Protein AF-A0A6B2M033-F1 (afdb_monomer_lite)

Foldseek 3Di:
DDDDDDDPDPVVPVPPPPPDPPLQWWKFKEFQFDDCDFQRHQAPVHWADAVVQSRTAGQYHHDNAKDAQTAIRVRDTDRKTKHWDDAPDKDAAADLQGNHLQRIFGKAWPPPPPDPFTKIKIAQVCLVAVVFWKKKWFKAFHLVKWFWWWKDQVPFIFTAIAHNDSPHNDGSHPFAETPHGDPPDPPPHYHGGIYMGAALVGGDNDRMTMIGMYTDDMGIMGTRMMMITHSDSDDPPCDDPRFGQDSQQWTCPDQDDWDKDFLQADPVRHTDIDTDDRPVDIDHDPPVRPDPDDDDTDDDPDCVPDDDPDADWDWDQDPVVRDIFIFRDDDDDDDDGDGDDDDPDD

pLDDT: mean 70.14, std 25.13, range [26.39, 98.62]

Organism: NCBI:txid2706888

Secondary structure (DSSP, 8-state):
---------GGGSGGGSS-----PPPEEEEEE-SSSSGGGS--TT--BS-GGGT--BS--EEESS-BSSPBBTTS-B-S-EEEEEE-S--EE--GGGTTSTTSEEEEE-TT-TT---EEEEEE-HHHH-TT-EEEEEEEEE-TTSBEEEEEESSS-EEEEB--S--SSPP-TTT--B----S---TT-PPB-SEEEES-SSS-B--S-EEEEEEEEEESBEEEEEEEEEESS-----SEETTEEBPTTSEE---TT--EEEEEEE-TTSPEEEEEE--SSS-EE--GGG--TT-------S-GGG----S--EEEEEETTTTEEEEEE---SSSS----B------

Sequence (346 aa):
MKTKHSILSLSSICLLFMIGQVLQAQIISVNISFNNTGNTAIDGEETFGVAALDTVVGGWNNIGWTFENLLLSDGTESPVNLEVGFFNDRNYFGPGYINTPLNYGAPHYAATNDDPGTNLTFNNLRDVFPEGYYIIAYVSGFAANPGEGFVTDGRTSYYFTPPTDNKTVLTPENILRTTVTQDPGSGNFPEAHYAVFGSKEAPIFFPFITIRVDTVDGGAVSICGVQIVSASDVVVKTDWAGYTIDPDGYVDTGDAFMGLLNYGTDPAGMMGWLYSVDVGEWLYIPEAEVVPGTGGWAYMNDPSELQLTDWGQGWYFSYALNTWVFAPGETLASSPAWVYAVDMSM

Structure (mmCIF, N/CA/C/O backbone):
data_AF-A0A6B2M033-F1
#
_entry.id   AF-A0A6B2M033-F1
#
loop_
_atom_site.group_PDB
_atom_site.id
_atom_site.type_symbol
_atom_site.label_atom_id
_atom_site.label_alt_id
_atom_site.label_comp_id
_atom_site.label_asym_id
_atom_site.label_entity_id
_atom_site.label_seq_id
_atom_site.pdbx_PDB_ins_code
_atom_site.Cartn_x
_atom_site.Cartn_y
_atom_site.Cartn_z
_atom_site.occupancy
_atom_site.B_iso_or_equiv
_atom_site.auth_seq_id
_atom_site.auth_comp_id
_atom_site.auth_asym_id
_atom_site.auth_atom_id
_atom_site.pdbx_PDB_model_num
ATOM 1 N N . MET A 1 1 ? -46.933 -48.588 32.151 1.00 38.56 1 MET A N 1
ATOM 2 C CA . MET A 1 1 ? -45.939 -48.055 31.196 1.00 38.56 1 MET A CA 1
ATOM 3 C C . MET A 1 1 ? -46.312 -46.616 30.882 1.00 38.56 1 MET A C 1
ATOM 5 O O . MET A 1 1 ? -47.359 -46.403 30.293 1.00 38.56 1 MET A O 1
ATOM 9 N N . LYS A 1 2 ? -45.531 -45.639 31.356 1.00 32.31 2 LYS A N 1
ATOM 10 C CA . LYS A 1 2 ? -45.675 -44.217 31.009 1.00 32.31 2 LYS A CA 1
ATOM 11 C C . LYS A 1 2 ? -44.403 -43.810 30.273 1.00 32.31 2 LYS A C 1
ATOM 13 O O . LYS A 1 2 ? -43.340 -43.768 30.882 1.00 32.31 2 LYS A O 1
ATOM 18 N N . THR A 1 3 ? -44.507 -43.579 28.974 1.00 34.00 3 THR A N 1
ATOM 19 C CA . THR A 1 3 ? -43.442 -43.023 28.138 1.00 34.00 3 THR A CA 1
ATOM 20 C C . THR A 1 3 ? -43.393 -41.511 28.358 1.00 34.00 3 THR A C 1
ATOM 22 O O . THR A 1 3 ? -44.359 -40.807 28.078 1.00 34.00 3 THR A O 1
ATOM 25 N N . LYS A 1 4 ? -42.282 -41.011 28.913 1.00 30.97 4 LYS A N 1
ATOM 26 C CA . LYS A 1 4 ? -41.943 -39.582 28.916 1.00 30.97 4 LYS A CA 1
ATOM 27 C C . LYS A 1 4 ? -41.380 -39.238 27.536 1.00 30.97 4 LYS A C 1
ATOM 29 O O . LYS A 1 4 ? -40.352 -39.792 27.157 1.00 30.97 4 LYS A O 1
ATOM 34 N N . HIS A 1 5 ? -42.037 -38.340 26.810 1.00 30.89 5 HIS A N 1
ATOM 35 C CA . HIS A 1 5 ? -41.436 -37.661 25.666 1.00 30.89 5 HIS A CA 1
ATOM 36 C C . HIS A 1 5 ? -40.709 -36.415 26.170 1.00 30.89 5 HIS A C 1
ATOM 38 O O . HIS A 1 5 ? -41.327 -35.513 26.729 1.00 30.89 5 HIS A O 1
ATOM 44 N N . SER A 1 6 ? -39.390 -36.402 26.004 1.00 33.25 6 SER A N 1
ATOM 45 C CA . SER A 1 6 ? -38.541 -35.230 26.193 1.00 33.25 6 SER A CA 1
ATOM 46 C C . SER A 1 6 ? -38.732 -34.311 24.987 1.00 33.25 6 SER A C 1
ATOM 48 O O . SER A 1 6 ? -38.371 -34.678 23.870 1.00 33.25 6 SER A O 1
ATOM 50 N N . ILE A 1 7 ? -39.322 -33.138 25.201 1.00 33.97 7 ILE A N 1
ATOM 51 C CA . ILE A 1 7 ? -39.324 -32.048 24.224 1.00 33.97 7 ILE A CA 1
ATOM 52 C C . ILE A 1 7 ? -37.992 -31.320 24.414 1.00 33.97 7 ILE A C 1
ATOM 54 O O . ILE A 1 7 ? -37.814 -30.591 25.385 1.00 33.97 7 ILE A O 1
ATOM 58 N N . LEU A 1 8 ? -37.035 -31.578 23.524 1.00 29.69 8 LEU A N 1
ATOM 59 C CA . LEU A 1 8 ? -35.895 -30.689 23.311 1.00 29.69 8 LEU A CA 1
ATOM 60 C C . LEU A 1 8 ? -36.444 -29.431 22.628 1.00 29.69 8 LEU A C 1
ATOM 62 O O . LEU A 1 8 ? -36.964 -29.515 21.515 1.00 29.69 8 LEU A O 1
ATOM 66 N N . SER A 1 9 ? -36.408 -28.288 23.312 1.00 35.19 9 SER A N 1
ATOM 67 C CA . SER A 1 9 ? -36.812 -27.011 22.728 1.00 35.19 9 SER A CA 1
ATOM 68 C C . SER A 1 9 ? -35.817 -26.608 21.637 1.00 35.19 9 SER A C 1
ATOM 70 O O . SER A 1 9 ? -34.604 -26.661 21.831 1.00 35.19 9 SER A O 1
ATOM 72 N N . LEU A 1 10 ? -36.335 -26.172 20.486 1.00 28.94 10 LEU A N 1
ATOM 73 C CA . LEU A 1 10 ? -35.552 -25.686 19.341 1.00 28.94 10 LEU A CA 1
ATOM 74 C C . LEU A 1 10 ? -34.636 -24.483 19.662 1.00 28.94 10 LEU A C 1
ATOM 76 O O . LEU A 1 10 ? -33.808 -24.116 18.836 1.00 28.94 10 LEU A O 1
ATOM 80 N N . SER A 1 11 ? -34.738 -23.889 20.851 1.00 32.81 11 SER A N 1
ATOM 81 C CA . SER A 1 11 ? -33.923 -22.755 21.297 1.00 32.81 11 SER A CA 1
ATOM 82 C C . SER A 1 11 ? -32.438 -23.080 21.509 1.00 32.81 11 SER A C 1
ATOM 84 O O . SER A 1 11 ? -31.623 -22.166 21.518 1.00 32.81 11 SER A O 1
ATOM 86 N N . SER A 1 12 ? -32.053 -24.355 21.627 1.00 28.91 12 SER A N 1
ATOM 87 C CA . SER A 1 12 ? -30.651 -24.740 21.876 1.00 28.91 12 SER A CA 1
ATOM 88 C C . SER A 1 12 ? -29.839 -25.080 20.618 1.00 28.91 12 SER A C 1
ATOM 90 O O . SER A 1 12 ? -28.665 -25.411 20.738 1.00 28.91 12 SER A O 1
ATOM 92 N N . ILE A 1 13 ? -30.424 -25.000 19.416 1.00 29.94 13 ILE A N 1
ATOM 93 C CA . ILE A 1 13 ? -29.718 -25.306 18.152 1.00 29.94 13 ILE A CA 1
ATOM 94 C C . ILE A 1 13 ? -29.256 -24.034 17.415 1.00 29.94 13 ILE A C 1
ATOM 96 O O . ILE A 1 13 ? -28.349 -24.100 16.591 1.00 29.94 13 ILE A O 1
ATOM 100 N N . CYS A 1 14 ? -29.776 -22.853 17.762 1.00 27.03 14 CYS A N 1
ATOM 101 C CA . CYS A 1 14 ? -29.356 -21.588 17.140 1.00 27.03 14 CYS A CA 1
ATOM 102 C C . CYS A 1 14 ? -28.098 -20.948 17.758 1.00 27.03 14 CYS A C 1
ATOM 104 O O . CYS A 1 14 ? -27.617 -19.953 17.229 1.00 27.03 14 CYS A O 1
ATOM 106 N N . LEU A 1 15 ? -27.524 -21.514 18.826 1.00 29.86 15 LEU A N 1
ATOM 107 C CA . LEU A 1 15 ? -26.387 -20.919 19.548 1.00 29.86 15 LEU A CA 1
ATOM 108 C C . LEU A 1 15 ? -25.018 -21.527 19.177 1.00 29.86 15 LEU A C 1
ATOM 110 O O . LEU A 1 15 ? -24.092 -21.501 19.979 1.00 29.86 15 LEU A O 1
ATOM 114 N N . LEU A 1 16 ? -24.879 -22.106 17.979 1.00 26.39 16 LEU A N 1
ATOM 115 C CA . LEU A 1 16 ? -23.613 -22.715 17.540 1.00 26.39 16 LEU A CA 1
ATOM 116 C C . LEU A 1 16 ? -23.124 -22.259 16.155 1.00 26.39 16 LEU A C 1
ATOM 118 O O . LEU A 1 16 ? -22.254 -22.905 15.582 1.00 26.39 16 LEU A O 1
ATOM 122 N N . PHE A 1 17 ? -23.658 -21.154 15.621 1.00 28.25 17 PHE A N 1
ATOM 123 C CA . PHE A 1 17 ? -23.250 -20.610 14.313 1.00 28.25 17 PHE A CA 1
ATOM 124 C C . PHE A 1 17 ? -22.731 -19.160 14.338 1.00 28.25 17 PHE A C 1
ATOM 126 O O . PHE A 1 17 ? -22.457 -18.605 13.282 1.00 28.25 17 PHE A O 1
ATOM 133 N N . MET A 1 18 ? -22.540 -18.552 15.515 1.00 33.44 18 MET A N 1
ATOM 134 C CA . MET A 1 18 ? -22.095 -17.149 15.651 1.00 33.44 18 MET A CA 1
ATOM 135 C C . MET A 1 18 ? -20.739 -17.003 16.361 1.00 33.44 18 MET A C 1
ATOM 137 O O . MET A 1 18 ? -20.530 -16.065 17.118 1.00 33.44 18 MET A O 1
ATOM 141 N N . ILE A 1 19 ? -19.802 -17.935 16.159 1.00 37.50 19 ILE A N 1
ATOM 142 C CA . ILE A 1 19 ? -18.417 -17.770 16.634 1.00 37.50 19 ILE A CA 1
ATOM 143 C C . ILE A 1 19 ? -17.479 -18.201 15.514 1.00 37.50 19 ILE A C 1
ATOM 145 O O . ILE A 1 19 ? -17.140 -19.372 15.366 1.00 37.50 19 ILE A O 1
ATOM 149 N N . GLY A 1 20 ? -17.121 -17.230 14.686 1.00 29.02 20 GLY A N 1
ATOM 150 C CA . GLY A 1 20 ? -16.199 -17.420 13.577 1.00 29.02 20 GLY A CA 1
ATOM 151 C C . GLY A 1 20 ? -16.129 -16.218 12.647 1.00 29.02 20 GLY A C 1
ATOM 152 O O . GLY A 1 20 ? -15.874 -16.401 11.464 1.00 29.02 20 GLY A O 1
ATOM 153 N N . GLN A 1 21 ? -16.382 -15.000 13.138 1.00 37.03 21 GLN A N 1
ATOM 154 C CA . GLN A 1 21 ? -15.867 -13.824 12.444 1.00 37.03 21 GLN A CA 1
ATOM 155 C C . GLN A 1 21 ? -14.352 -13.889 12.639 1.00 37.03 21 GLN A C 1
ATOM 157 O O . GLN A 1 21 ? -13.849 -13.710 13.749 1.00 37.03 21 GLN A O 1
ATOM 162 N N . VAL A 1 22 ? -13.644 -14.305 11.591 1.00 40.19 22 VAL A N 1
ATOM 163 C CA . VAL A 1 22 ? -12.187 -14.211 11.541 1.00 40.19 22 VAL A CA 1
ATOM 164 C C . VAL A 1 22 ? -11.877 -12.729 11.736 1.00 40.19 22 VAL A C 1
ATOM 166 O O . VAL A 1 22 ? -12.327 -11.914 10.937 1.00 40.19 22 VAL A O 1
ATOM 169 N N . LEU A 1 23 ? -11.203 -12.383 12.836 1.00 53.16 23 LEU A N 1
ATOM 170 C CA . LEU A 1 23 ? -10.717 -11.028 13.100 1.00 53.16 23 LEU A CA 1
ATOM 171 C C . LEU A 1 23 ? -9.798 -10.643 11.939 1.00 53.16 23 LEU A C 1
ATOM 173 O O . LEU A 1 23 ? -8.656 -11.093 11.883 1.00 53.16 23 LEU A O 1
ATOM 177 N N . GLN A 1 24 ? -10.321 -9.888 10.978 1.00 59.53 24 GLN A N 1
ATOM 178 C CA . GLN A 1 24 ? -9.543 -9.363 9.869 1.00 59.53 24 GLN A CA 1
ATOM 179 C C . GLN A 1 24 ? -9.228 -7.903 10.174 1.00 59.53 24 GLN A C 1
ATOM 181 O O . GLN A 1 24 ? -10.109 -7.151 10.593 1.00 59.53 24 GLN A O 1
ATOM 186 N N . ALA A 1 25 ? -7.963 -7.517 10.004 1.00 70.44 25 ALA A N 1
ATOM 187 C CA . ALA A 1 25 ? -7.551 -6.130 10.158 1.00 70.44 25 ALA A CA 1
ATOM 188 C C . ALA A 1 25 ? -8.411 -5.226 9.260 1.00 70.44 25 ALA A C 1
ATOM 190 O O . ALA A 1 25 ? -8.711 -5.583 8.119 1.00 70.44 25 ALA A O 1
ATOM 191 N N . GLN A 1 26 ? -8.778 -4.045 9.761 1.00 88.94 26 GLN A N 1
ATOM 192 C CA . GLN A 1 26 ? -9.375 -3.011 8.921 1.00 88.94 26 GLN A CA 1
ATOM 193 C C . GLN A 1 26 ? -8.349 -2.578 7.872 1.00 88.94 26 GLN A C 1
ATOM 195 O O . GLN A 1 26 ? -7.224 -2.197 8.213 1.00 88.94 26 GLN A O 1
ATOM 200 N N . ILE A 1 27 ? -8.722 -2.679 6.596 1.00 94.88 27 ILE A N 1
ATOM 201 C CA . ILE A 1 27 ? -7.844 -2.364 5.471 1.00 94.88 27 ILE A CA 1
ATOM 202 C C . ILE A 1 27 ? -8.560 -1.399 4.534 1.00 94.88 27 ILE A C 1
ATOM 204 O O . ILE A 1 27 ? -9.666 -1.674 4.081 1.00 94.88 27 ILE A O 1
ATOM 208 N N . ILE A 1 28 ? -7.894 -0.304 4.178 1.00 97.00 28 ILE A N 1
ATOM 209 C CA . ILE A 1 28 ? -8.253 0.512 3.016 1.00 97.00 28 ILE A CA 1
ATOM 210 C C . ILE A 1 28 ? -7.318 0.117 1.882 1.00 97.00 28 ILE A C 1
ATOM 212 O O . ILE A 1 28 ? -6.101 0.252 2.011 1.00 97.00 28 ILE A O 1
ATOM 216 N N . SER A 1 29 ? -7.878 -0.353 0.767 1.00 97.38 29 SER A N 1
ATOM 217 C CA . SER A 1 29 ? -7.102 -0.727 -0.419 1.00 97.38 29 SER A CA 1
ATOM 218 C C . SER A 1 29 ? -7.431 0.197 -1.585 1.00 97.38 29 SER A C 1
ATOM 220 O O . SER A 1 29 ? -8.601 0.419 -1.887 1.00 97.38 29 SER A O 1
ATOM 222 N N . VAL A 1 30 ? -6.410 0.728 -2.250 1.00 96.12 30 VAL A N 1
ATOM 223 C CA . VAL A 1 30 ? -6.522 1.649 -3.384 1.00 96.12 30 VAL A CA 1
ATOM 224 C C . VAL A 1 30 ? -5.795 1.077 -4.589 1.00 96.12 30 VAL A C 1
ATOM 226 O O . VAL A 1 30 ? -4.597 0.809 -4.518 1.00 96.12 30 VAL A O 1
ATOM 229 N N . ASN A 1 31 ? -6.510 0.942 -5.703 1.00 95.00 31 ASN A N 1
ATOM 230 C CA . ASN A 1 31 ? -5.975 0.520 -6.993 1.00 95.00 31 ASN A CA 1
ATOM 231 C C . ASN A 1 31 ? -6.019 1.698 -7.975 1.00 95.00 31 ASN A C 1
ATOM 233 O O . ASN A 1 31 ? -7.093 2.250 -8.235 1.00 95.00 31 ASN A O 1
ATOM 237 N N . ILE A 1 32 ? -4.872 2.066 -8.546 1.00 91.81 32 ILE A N 1
ATOM 238 C CA . ILE A 1 32 ? -4.802 3.073 -9.606 1.00 91.81 32 ILE A CA 1
ATOM 239 C C . ILE A 1 32 ? -5.202 2.396 -10.918 1.00 91.81 32 ILE A C 1
ATOM 241 O O . ILE A 1 32 ? -4.402 1.746 -11.586 1.00 91.81 32 ILE A O 1
ATOM 245 N N . SER A 1 33 ? -6.459 2.583 -11.311 1.00 86.56 33 SER A N 1
ATOM 246 C CA . SER A 1 33 ? -7.060 1.929 -12.475 1.00 86.56 33 SER A CA 1
ATOM 247 C C . SER A 1 33 ? -7.407 2.928 -13.583 1.00 86.56 33 SER A C 1
ATOM 249 O O . SER A 1 33 ? -7.608 4.121 -13.346 1.00 86.56 33 SER A O 1
ATOM 251 N N . PHE A 1 34 ? -7.459 2.455 -14.832 1.00 72.94 34 PHE A N 1
ATOM 252 C CA . PHE A 1 34 ? -7.830 3.297 -15.975 1.00 72.94 34 PHE A CA 1
ATOM 253 C C . PHE A 1 34 ? -9.348 3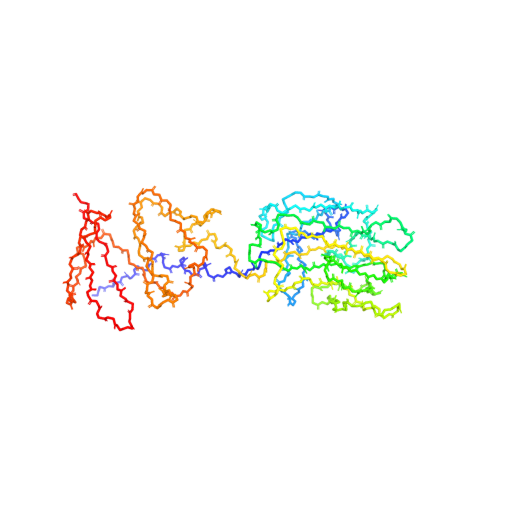.420 -16.148 1.00 72.94 34 PHE A C 1
ATOM 255 O O . PHE A 1 34 ? -9.854 4.526 -16.321 1.00 72.94 34 PHE A O 1
ATOM 262 N N . ASN A 1 35 ? -10.053 2.292 -16.066 1.00 67.19 35 ASN A N 1
ATOM 263 C CA . ASN A 1 35 ? -11.505 2.198 -16.043 1.00 67.19 35 ASN A CA 1
ATOM 264 C C . ASN A 1 35 ? -11.851 1.312 -14.846 1.00 67.19 35 ASN A C 1
ATOM 266 O O . ASN A 1 35 ? -11.268 0.238 -14.717 1.00 67.19 35 ASN A O 1
ATOM 270 N N . ASN A 1 36 ? -12.777 1.724 -13.986 1.00 68.81 36 ASN A N 1
ATOM 271 C CA . ASN A 1 36 ? -13.140 1.004 -12.755 1.00 68.81 36 ASN A CA 1
ATOM 272 C C . ASN A 1 36 ? -13.855 -0.352 -13.014 1.00 68.81 36 ASN A C 1
ATOM 274 O O . ASN A 1 36 ? -14.727 -0.744 -12.247 1.00 68.81 36 ASN A O 1
ATOM 278 N N . THR A 1 37 ? -13.574 -1.033 -14.130 1.00 65.69 37 THR A N 1
ATOM 279 C CA . THR A 1 37 ? -14.264 -2.234 -14.611 1.00 65.69 37 THR A CA 1
ATOM 280 C C . THR A 1 37 ? -13.323 -3.163 -15.377 1.00 65.69 37 THR A C 1
ATOM 282 O O . THR A 1 37 ? -12.472 -2.688 -16.136 1.00 65.69 37 THR A O 1
ATOM 285 N N . GLY A 1 38 ? -13.587 -4.469 -15.304 1.00 77.00 38 GLY A N 1
ATOM 286 C CA . GLY A 1 38 ? -12.889 -5.496 -16.078 1.00 77.00 38 GLY A CA 1
ATOM 287 C C . GLY A 1 38 ? -11.440 -5.666 -15.633 1.00 77.00 38 GLY A C 1
ATOM 288 O O . GLY A 1 38 ? -11.081 -5.287 -14.529 1.00 77.00 38 GLY A O 1
ATOM 289 N N . ASN A 1 39 ? -10.585 -6.154 -16.533 1.00 81.00 39 ASN A N 1
ATOM 290 C CA . ASN A 1 39 ? -9.215 -6.591 -16.223 1.00 81.00 39 ASN A CA 1
ATOM 291 C C . ASN A 1 39 ? -8.290 -5.521 -15.601 1.00 81.00 39 ASN A C 1
ATOM 293 O O . ASN A 1 39 ? -7.148 -5.830 -15.261 1.00 81.00 39 ASN A O 1
ATOM 297 N N . THR A 1 40 ? -8.713 -4.254 -15.551 1.00 81.56 40 THR A N 1
ATOM 298 C CA . THR A 1 40 ? -7.948 -3.124 -14.999 1.00 81.56 40 THR A CA 1
ATOM 299 C C . THR A 1 40 ? -8.333 -2.770 -13.566 1.00 81.56 40 THR A C 1
ATOM 301 O O . THR A 1 40 ? -7.623 -1.991 -12.931 1.00 81.56 40 THR A O 1
ATOM 304 N N . ALA A 1 41 ? -9.453 -3.300 -13.080 1.00 85.69 41 ALA A N 1
ATOM 305 C CA . ALA A 1 41 ? -9.918 -3.154 -11.713 1.00 85.69 41 ALA A CA 1
ATOM 306 C C . ALA A 1 41 ? -9.583 -4.413 -10.901 1.00 85.69 41 ALA A C 1
ATOM 308 O O . ALA A 1 41 ? -9.226 -5.443 -11.465 1.00 85.69 41 ALA A O 1
ATOM 309 N N . ILE A 1 42 ? -9.671 -4.286 -9.581 1.00 88.12 42 ILE A N 1
ATOM 310 C CA . ILE A 1 42 ? -9.810 -5.415 -8.662 1.00 88.12 42 ILE A CA 1
ATOM 311 C C . ILE A 1 42 ? -11.236 -5.310 -8.135 1.00 88.12 42 ILE A C 1
ATOM 313 O O . ILE A 1 42 ? -11.531 -4.410 -7.341 1.00 88.12 42 ILE A O 1
ATOM 317 N N . ASP A 1 43 ? -12.141 -6.120 -8.665 1.00 83.06 43 ASP A N 1
ATOM 318 C CA . ASP A 1 43 ? -13.570 -6.029 -8.386 1.00 83.06 43 ASP A CA 1
ATOM 319 C C . ASP A 1 43 ? -14.060 -7.090 -7.382 1.00 83.06 43 ASP A C 1
ATOM 321 O O . ASP A 1 43 ? -13.277 -7.699 -6.655 1.00 83.06 43 ASP A O 1
ATOM 325 N N . GLY A 1 44 ? -15.382 -7.243 -7.252 1.00 78.38 44 GLY A N 1
ATOM 326 C CA . GLY A 1 44 ? -15.997 -8.113 -6.245 1.00 78.38 44 GLY A CA 1
ATOM 327 C C . GLY A 1 44 ? -15.713 -9.608 -6.426 1.00 78.38 44 GLY A C 1
ATOM 328 O O . GLY A 1 44 ? -16.004 -10.382 -5.515 1.00 78.38 44 GLY A O 1
ATOM 329 N N . GLU A 1 45 ? -15.163 -10.021 -7.569 1.00 83.06 45 GLU A N 1
ATOM 330 C CA . GLU A 1 45 ? -14.766 -11.409 -7.829 1.00 83.06 45 GLU A CA 1
ATOM 331 C C . GLU A 1 45 ? -13.290 -11.670 -7.486 1.00 83.06 45 GLU A C 1
ATOM 333 O O . GLU A 1 45 ? -12.823 -12.811 -7.541 1.00 83.06 45 GLU A O 1
ATOM 338 N N . GLU A 1 46 ? -12.550 -10.624 -7.114 1.00 87.50 46 GLU A N 1
ATOM 339 C CA . GLU A 1 46 ? -11.097 -10.634 -7.039 1.00 87.50 46 GLU A CA 1
ATOM 340 C C . GLU A 1 46 ? -10.601 -10.205 -5.656 1.00 87.50 46 GLU A C 1
ATOM 342 O O . GLU A 1 46 ? -11.174 -9.361 -4.965 1.00 87.50 46 GLU A O 1
ATOM 347 N N . THR A 1 47 ? -9.483 -10.794 -5.242 1.00 92.25 47 THR A N 1
ATOM 348 C CA . THR A 1 47 ? -8.790 -10.422 -4.009 1.00 92.25 47 THR A CA 1
ATOM 349 C C . THR A 1 47 ? -7.312 -10.274 -4.290 1.00 92.25 47 THR A C 1
ATOM 351 O O . THR A 1 47 ? -6.728 -11.106 -4.986 1.00 92.25 47 THR A O 1
ATOM 354 N N . PHE A 1 48 ? -6.686 -9.267 -3.694 1.00 94.25 48 PHE A N 1
ATOM 355 C CA . PHE A 1 48 ? -5.247 -9.081 -3.788 1.00 94.25 48 PHE A CA 1
ATOM 356 C C . PHE A 1 48 ? -4.685 -8.528 -2.483 1.00 94.25 48 PHE A C 1
ATOM 358 O O . PHE A 1 48 ? -5.389 -7.885 -1.705 1.00 94.25 48 PHE A O 1
ATOM 365 N N . GLY A 1 49 ? -3.412 -8.807 -2.235 1.00 95.19 49 GLY A N 1
ATOM 366 C CA . GLY A 1 49 ? -2.707 -8.371 -1.042 1.00 95.19 49 GLY A CA 1
ATOM 367 C C . GLY A 1 49 ? -1.366 -9.073 -0.892 1.00 95.19 49 GLY A C 1
ATOM 368 O O . GLY A 1 49 ? -0.935 -9.813 -1.778 1.00 95.19 49 GLY A O 1
ATOM 369 N N . VAL A 1 50 ? -0.740 -8.905 0.269 1.00 95.06 50 VAL A N 1
ATOM 370 C CA . VAL A 1 50 ? 0.439 -9.677 0.663 1.00 95.06 50 VAL A CA 1
ATOM 371 C C . VAL A 1 50 ? -0.001 -10.809 1.585 1.00 95.06 50 VAL A C 1
ATOM 373 O O . VAL A 1 50 ? -0.350 -10.571 2.743 1.00 95.06 50 VAL A O 1
ATOM 376 N N . ALA A 1 51 ? 0.053 -12.051 1.093 1.00 91.62 51 ALA A N 1
ATOM 377 C CA . ALA A 1 51 ? -0.368 -13.228 1.860 1.00 91.62 51 ALA A CA 1
ATOM 378 C C . ALA A 1 51 ? 0.393 -13.364 3.188 1.00 91.62 51 ALA A C 1
ATOM 380 O O . ALA A 1 51 ? -0.207 -13.621 4.222 1.00 91.62 51 ALA A O 1
ATOM 381 N N . ALA A 1 52 ? 1.702 -13.098 3.187 1.00 88.69 52 ALA A N 1
ATOM 382 C CA . ALA A 1 52 ? 2.533 -13.158 4.393 1.00 88.69 52 ALA A CA 1
ATOM 383 C C . ALA A 1 52 ? 2.213 -12.079 5.450 1.00 88.69 52 ALA A C 1
ATOM 385 O O . ALA A 1 52 ? 2.805 -12.104 6.527 1.00 88.69 52 ALA A O 1
ATOM 386 N N . LEU A 1 53 ? 1.341 -11.116 5.133 1.00 91.00 53 LEU A N 1
ATOM 387 C CA . LEU A 1 53 ? 0.896 -10.051 6.037 1.00 91.00 53 LEU A CA 1
ATOM 388 C C . LEU A 1 53 ? -0.612 -10.124 6.323 1.00 91.00 53 LEU A C 1
ATOM 390 O O . LEU A 1 53 ? -1.146 -9.189 6.907 1.00 91.00 53 LEU A O 1
ATOM 394 N N . ASP A 1 54 ? -1.296 -11.187 5.882 1.00 89.81 54 ASP A N 1
ATOM 395 C CA . ASP A 1 54 ? -2.747 -11.371 6.041 1.00 89.81 54 ASP A CA 1
ATOM 396 C C . ASP A 1 54 ? -3.586 -10.214 5.455 1.00 89.81 54 ASP A C 1
ATOM 398 O O . ASP A 1 54 ? -4.626 -9.827 5.983 1.00 89.81 54 ASP A O 1
ATOM 402 N N . THR A 1 55 ? -3.132 -9.651 4.328 1.00 93.62 55 THR A N 1
ATOM 403 C CA . THR A 1 55 ? -3.735 -8.456 3.686 1.00 93.62 55 THR A CA 1
ATOM 404 C C . THR A 1 55 ? -4.438 -8.752 2.367 1.00 93.62 55 THR A C 1
ATOM 406 O O . THR A 1 55 ? -4.772 -7.838 1.614 1.00 93.62 55 THR A O 1
ATOM 409 N N . VAL A 1 56 ? -4.659 -10.031 2.058 1.00 93.75 56 VAL A N 1
ATOM 410 C CA . VAL A 1 56 ? -5.371 -10.454 0.846 1.00 93.75 56 VAL A CA 1
ATOM 411 C C . VAL A 1 56 ? -6.862 -10.200 1.034 1.00 93.75 56 VAL A C 1
ATOM 413 O O . VAL A 1 56 ? -7.547 -10.952 1.725 1.00 93.75 56 VAL A O 1
ATOM 416 N N . VAL A 1 57 ? -7.349 -9.117 0.427 1.00 92.31 57 VAL A N 1
ATOM 417 C CA . VAL A 1 57 ? -8.742 -8.660 0.524 1.00 92.31 57 VAL A CA 1
ATOM 418 C C . VAL A 1 57 ? -9.297 -8.285 -0.844 1.00 92.31 57 VAL A C 1
ATOM 420 O O . VAL A 1 57 ? -8.544 -7.962 -1.768 1.00 92.31 57 VAL A O 1
ATOM 423 N N . GLY A 1 58 ? -10.623 -8.342 -0.964 1.00 90.44 58 GLY A N 1
ATOM 424 C CA . GLY A 1 58 ? -11.366 -7.717 -2.059 1.00 90.44 58 GLY A CA 1
ATOM 425 C C . GLY A 1 58 ? -11.706 -6.260 -1.733 1.00 90.44 58 GLY A C 1
ATOM 426 O O . GLY A 1 58 ? -11.061 -5.640 -0.888 1.00 90.44 58 GLY A O 1
ATOM 427 N N . GLY A 1 59 ? -12.725 -5.710 -2.399 1.00 87.50 59 GLY A N 1
ATOM 428 C CA . GLY A 1 59 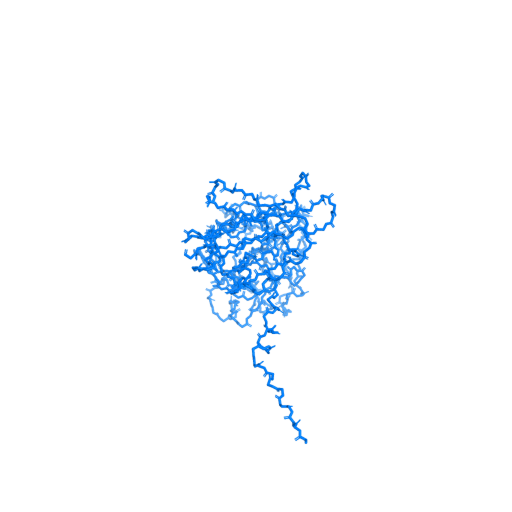? -13.271 -4.390 -2.051 1.00 87.50 59 GLY A CA 1
ATOM 429 C C . GLY A 1 59 ? -12.311 -3.223 -2.304 1.00 87.50 59 GLY A C 1
ATOM 430 O O . GLY A 1 59 ? -12.351 -2.219 -1.600 1.00 87.50 59 GLY A O 1
ATOM 431 N N . TRP A 1 60 ? -11.417 -3.349 -3.286 1.00 93.94 60 TRP A N 1
ATOM 432 C CA . TRP A 1 60 ? -10.460 -2.293 -3.601 1.00 93.94 60 TRP A CA 1
ATOM 433 C C . TRP A 1 60 ? -11.159 -1.055 -4.169 1.00 93.94 60 TRP A C 1
ATOM 435 O O . TRP A 1 60 ? -12.010 -1.133 -5.058 1.00 93.94 60 TRP A O 1
ATOM 445 N N . ASN A 1 61 ? -10.726 0.115 -3.708 1.00 93.94 61 ASN A N 1
ATOM 446 C CA . ASN A 1 61 ? -11.114 1.397 -4.270 1.00 93.94 61 ASN A CA 1
ATOM 447 C C . ASN A 1 61 ? -10.388 1.575 -5.609 1.00 93.94 61 ASN A C 1
ATOM 449 O O . ASN A 1 61 ? -9.223 1.976 -5.657 1.00 93.94 61 ASN A O 1
ATOM 453 N N . ASN A 1 62 ? -11.070 1.229 -6.700 1.00 92.69 62 ASN A N 1
ATOM 454 C CA . ASN A 1 62 ? -10.578 1.412 -8.061 1.00 92.69 62 ASN A CA 1
ATOM 455 C C . ASN A 1 62 ? -10.769 2.871 -8.469 1.00 92.69 62 ASN A C 1
ATOM 457 O O . ASN A 1 62 ? -11.895 3.333 -8.661 1.00 92.69 62 ASN A O 1
ATOM 461 N N . ILE A 1 63 ? -9.665 3.602 -8.569 1.00 86.94 63 ILE A N 1
ATOM 462 C CA . ILE A 1 63 ? -9.690 5.052 -8.737 1.00 86.94 63 ILE A CA 1
ATOM 463 C C . ILE A 1 63 ? -8.777 5.499 -9.873 1.00 86.94 63 ILE A C 1
ATOM 465 O O . ILE A 1 63 ? -7.760 4.876 -10.171 1.00 86.94 63 ILE A O 1
ATOM 469 N N . GLY A 1 64 ? -9.131 6.630 -10.477 1.00 77.50 64 GLY A N 1
ATOM 470 C CA . GLY A 1 64 ? -8.260 7.346 -11.408 1.00 77.50 64 GLY A CA 1
ATOM 471 C C . GLY A 1 64 ? -7.728 8.675 -10.861 1.00 77.50 64 GLY A C 1
ATOM 472 O O . GLY A 1 64 ? -6.757 9.199 -11.401 1.00 77.50 64 GLY A O 1
ATOM 473 N N . TRP A 1 65 ? -8.361 9.237 -9.829 1.00 82.50 65 TRP A N 1
ATOM 474 C CA . TRP A 1 65 ? -8.168 10.619 -9.370 1.00 82.50 65 TRP A CA 1
ATOM 475 C C . TRP A 1 65 ? -8.409 10.732 -7.858 1.00 82.50 65 TRP A C 1
ATOM 477 O O . TRP A 1 65 ? -8.683 9.724 -7.208 1.00 82.50 65 TRP A O 1
ATOM 487 N N . THR A 1 66 ? -8.329 11.956 -7.322 1.00 82.56 66 THR A N 1
ATOM 488 C CA . THR A 1 66 ? -8.743 12.294 -5.951 1.00 82.56 66 THR A CA 1
ATOM 489 C C . THR A 1 66 ? -10.116 11.706 -5.634 1.00 82.56 66 THR A C 1
ATOM 491 O O . THR A 1 66 ? -11.030 11.769 -6.461 1.00 82.56 66 THR A O 1
ATOM 494 N N . PHE A 1 67 ? -10.242 11.135 -4.441 1.00 87.75 67 PHE A N 1
ATOM 495 C CA . PHE A 1 67 ? -11.430 10.421 -4.000 1.00 87.75 67 PHE A CA 1
ATOM 496 C C . PHE A 1 67 ? -11.704 10.731 -2.531 1.00 87.75 67 PHE A C 1
ATOM 498 O O . PHE A 1 67 ? -10.784 10.741 -1.712 1.00 87.75 67 PHE A O 1
ATOM 505 N N . GLU A 1 68 ? -12.966 10.988 -2.212 1.00 92.56 68 GLU A N 1
ATOM 506 C CA . GLU A 1 68 ? -13.420 11.198 -0.842 1.00 92.56 68 GLU A CA 1
ATOM 507 C C . GLU A 1 68 ? -14.098 9.935 -0.328 1.00 92.56 68 GLU A C 1
ATOM 509 O O . GLU A 1 68 ? -14.732 9.213 -1.093 1.00 92.56 68 GLU A O 1
ATOM 514 N N . ASN A 1 69 ? -13.978 9.702 0.971 1.00 93.12 69 ASN A N 1
ATOM 515 C CA . ASN A 1 69 ? -14.582 8.587 1.681 1.00 93.12 69 ASN A CA 1
ATOM 516 C C . ASN A 1 69 ? -14.232 7.200 1.117 1.00 93.12 69 ASN A C 1
ATOM 518 O O . ASN A 1 69 ? -15.089 6.462 0.628 1.00 93.12 69 ASN A O 1
ATOM 522 N N . LEU A 1 70 ? -12.948 6.838 1.167 1.00 95.44 70 LEU A N 1
ATOM 523 C CA . LEU A 1 70 ? -12.493 5.516 0.740 1.00 95.44 70 LEU A CA 1
ATOM 524 C C . LEU A 1 70 ? -13.214 4.405 1.509 1.00 95.44 70 LEU A C 1
ATOM 526 O O . LEU A 1 70 ? -13.432 4.504 2.718 1.00 95.44 70 LEU A O 1
ATOM 530 N N . LEU A 1 71 ? -13.521 3.320 0.805 1.00 93.81 71 LEU A N 1
ATOM 531 C CA . LEU A 1 71 ? -14.121 2.131 1.388 1.00 93.81 71 LEU A CA 1
ATOM 532 C C . LEU A 1 71 ? -13.074 1.294 2.125 1.00 93.81 71 LEU A C 1
ATOM 534 O O . LEU A 1 71 ? -11.946 1.107 1.651 1.00 93.81 71 LEU A O 1
ATOM 538 N N . LEU A 1 72 ? -13.488 0.762 3.266 1.00 93.12 72 LEU A N 1
ATOM 539 C CA . LEU A 1 72 ? -12.818 -0.314 3.978 1.00 93.12 72 LEU A CA 1
ATOM 540 C C . LEU A 1 72 ? -13.030 -1.656 3.258 1.00 93.12 72 LEU A C 1
ATOM 542 O O . LEU A 1 72 ? -13.895 -1.799 2.394 1.00 93.12 72 LEU A O 1
ATOM 546 N N . SER A 1 73 ? -12.240 -2.664 3.625 1.00 90.62 73 SER A N 1
ATOM 547 C CA . SER A 1 73 ? -12.279 -4.009 3.034 1.00 90.62 73 SER A CA 1
ATOM 548 C C . SER A 1 73 ? -13.609 -4.743 3.234 1.00 90.62 73 SER A C 1
ATOM 550 O O . SER A 1 73 ? -13.887 -5.700 2.516 1.00 90.62 73 SER A O 1
ATOM 552 N N . ASP A 1 74 ? -14.428 -4.311 4.192 1.00 86.69 74 ASP A N 1
ATOM 553 C CA . ASP A 1 74 ? -15.793 -4.796 4.423 1.00 86.69 74 ASP A CA 1
ATOM 554 C C . ASP A 1 74 ? -16.852 -4.048 3.585 1.00 86.69 74 ASP A C 1
ATOM 556 O O . ASP A 1 74 ? -18.028 -4.410 3.606 1.00 86.69 74 ASP A O 1
ATOM 560 N N . GLY A 1 75 ? -16.439 -3.029 2.823 1.00 88.50 75 GLY A N 1
ATOM 561 C CA . GLY A 1 75 ? -17.301 -2.170 2.016 1.00 88.50 75 GLY A CA 1
ATOM 562 C C . GLY A 1 75 ? -17.863 -0.953 2.756 1.00 88.50 75 GLY A C 1
ATOM 563 O O . GLY A 1 75 ? -18.610 -0.187 2.147 1.00 88.50 75 GLY A O 1
ATOM 564 N N . THR A 1 76 ? -17.523 -0.751 4.031 1.00 89.50 76 THR A N 1
ATOM 565 C CA . THR A 1 76 ? -17.976 0.405 4.815 1.00 89.50 76 THR A CA 1
ATOM 566 C C . THR A 1 76 ? -17.251 1.677 4.365 1.00 89.50 76 THR A C 1
ATOM 568 O O . THR A 1 76 ? -16.034 1.671 4.171 1.00 89.50 76 THR A O 1
ATOM 571 N N . GLU A 1 77 ? -17.979 2.786 4.203 1.00 93.25 77 GLU A N 1
ATOM 572 C CA . GLU A 1 77 ? -17.373 4.100 3.946 1.00 93.25 77 GLU A CA 1
ATOM 573 C C . GLU A 1 77 ? -16.563 4.572 5.158 1.00 93.25 77 GLU A C 1
ATOM 575 O O . GLU A 1 77 ? -17.009 4.480 6.301 1.00 93.25 77 GLU A O 1
ATOM 580 N N . SER A 1 78 ? -15.375 5.115 4.905 1.00 93.38 78 SER A N 1
ATOM 581 C CA . SER A 1 78 ? -14.527 5.729 5.927 1.00 93.38 78 SER A CA 1
ATOM 582 C C . SER A 1 78 ? -14.378 7.232 5.674 1.00 93.38 78 SER A C 1
ATOM 584 O O . SER A 1 78 ? -14.572 7.654 4.544 1.00 93.38 78 SER A O 1
ATOM 586 N N . PRO A 1 79 ? -13.984 8.064 6.654 1.00 93.94 79 PRO A N 1
ATOM 587 C CA . PRO A 1 79 ? -13.673 9.480 6.422 1.00 93.94 79 PRO A CA 1
ATOM 588 C C . PRO A 1 79 ? -12.331 9.715 5.700 1.00 93.94 79 PRO A C 1
ATOM 590 O O . PRO A 1 79 ? -11.921 10.866 5.518 1.00 93.94 79 PRO A O 1
ATOM 593 N N . VAL A 1 80 ? -11.596 8.655 5.339 1.00 96.31 80 VAL A N 1
ATOM 594 C CA . VAL A 1 80 ? -10.272 8.779 4.721 1.00 96.31 80 VAL A CA 1
ATOM 595 C C . VAL A 1 80 ? -10.419 9.232 3.281 1.00 96.31 80 VAL A C 1
ATOM 597 O O . VAL A 1 80 ? -11.074 8.586 2.464 1.00 96.31 80 VAL A O 1
ATOM 600 N N . ASN A 1 81 ? -9.731 10.321 2.962 1.00 96.56 81 ASN A N 1
ATOM 601 C CA . ASN A 1 81 ? -9.697 10.886 1.621 1.00 96.56 81 ASN A CA 1
ATOM 602 C C . ASN A 1 81 ? -8.335 10.631 0.990 1.00 96.56 81 ASN A C 1
ATOM 604 O O . ASN A 1 81 ? -7.312 10.672 1.676 1.00 96.56 81 ASN A O 1
ATOM 608 N N . LEU A 1 82 ? -8.320 10.441 -0.323 1.00 95.50 82 LEU A N 1
ATOM 609 C CA . LEU A 1 82 ? -7.105 10.413 -1.115 1.00 95.50 82 LEU A CA 1
ATOM 610 C C . LEU A 1 82 ? -7.030 11.647 -2.001 1.00 95.50 82 LEU A C 1
ATOM 612 O O . LEU A 1 82 ? -7.871 11.850 -2.873 1.00 95.50 82 LEU A O 1
ATOM 616 N N . GLU A 1 83 ? -5.944 12.390 -1.857 1.00 93.69 83 GLU A N 1
ATOM 617 C CA . GLU A 1 83 ? -5.519 13.419 -2.789 1.00 93.69 83 GLU A CA 1
ATOM 618 C C . GLU A 1 83 ? -4.424 12.888 -3.708 1.00 93.69 83 GLU A C 1
ATOM 620 O O . GLU A 1 83 ? -3.406 12.342 -3.276 1.00 93.69 83 GLU A O 1
ATOM 625 N N . VAL A 1 84 ? -4.626 13.094 -5.002 1.00 87.75 84 VAL A N 1
ATOM 626 C CA . VAL A 1 84 ? -3.640 12.787 -6.030 1.00 87.75 84 VAL A CA 1
ATOM 627 C C . VAL A 1 84 ? -2.932 14.080 -6.408 1.00 87.75 84 VAL A C 1
ATOM 629 O O . VAL A 1 84 ? -3.544 14.978 -6.985 1.00 87.75 84 VAL A O 1
ATOM 632 N N . GLY A 1 85 ? -1.640 14.179 -6.092 1.00 78.19 85 GLY A N 1
ATOM 633 C CA . GLY A 1 85 ? -0.869 15.393 -6.367 1.00 78.19 85 GLY A CA 1
ATOM 634 C C . GLY A 1 85 ? -0.480 15.535 -7.839 1.00 78.19 85 GLY A C 1
ATOM 635 O O . GLY A 1 85 ? -0.618 16.610 -8.419 1.00 78.19 85 GLY A O 1
ATOM 636 N N . PHE A 1 86 ? 0.017 14.455 -8.446 1.00 70.69 86 PHE A N 1
ATOM 637 C CA . PHE A 1 86 ? 0.518 14.480 -9.816 1.00 70.69 86 PHE A CA 1
ATOM 638 C C . PHE A 1 86 ? 0.491 13.086 -10.451 1.00 70.69 86 PHE A C 1
ATOM 640 O O . PHE A 1 86 ? 1.141 12.182 -9.934 1.00 70.69 86 PHE A O 1
ATOM 647 N N . PHE A 1 87 ? -0.212 12.940 -11.580 1.00 70.94 87 PHE A N 1
ATOM 648 C CA . PHE A 1 87 ? -0.073 11.833 -12.532 1.00 70.94 87 PHE A CA 1
ATOM 649 C C . PHE A 1 87 ? -0.095 12.420 -13.952 1.00 70.94 87 PHE A C 1
ATOM 651 O O . PHE A 1 87 ? -1.065 13.086 -14.316 1.00 70.94 87 PHE A O 1
ATOM 658 N N . ASN A 1 88 ? 0.930 12.172 -14.771 1.00 62.25 88 ASN A N 1
ATOM 659 C CA . ASN A 1 88 ? 0.887 12.546 -16.194 1.00 62.25 88 ASN A CA 1
ATOM 660 C C . ASN A 1 88 ? -0.055 11.632 -16.994 1.00 62.25 88 ASN A C 1
ATOM 662 O O . ASN A 1 88 ? -0.734 12.086 -17.913 1.00 62.25 88 ASN A O 1
ATOM 666 N N . ASP A 1 89 ? -0.075 10.343 -16.649 1.00 76.19 89 ASP A N 1
ATOM 667 C CA . ASP A 1 89 ? -0.890 9.314 -17.291 1.00 76.19 89 ASP A CA 1
ATOM 668 C C . ASP A 1 89 ? -1.026 8.091 -16.364 1.00 76.19 89 ASP A C 1
ATOM 670 O O . ASP A 1 89 ? -0.365 8.014 -15.324 1.00 76.19 89 ASP A O 1
ATOM 674 N N . ARG A 1 90 ? -1.860 7.120 -16.750 1.00 86.38 90 ARG A N 1
ATOM 675 C CA . ARG A 1 90 ? -1.916 5.781 -16.150 1.00 86.38 90 ARG A CA 1
ATOM 676 C C . ARG A 1 90 ? -1.504 4.754 -17.189 1.00 86.38 90 ARG A C 1
ATOM 678 O O . ARG A 1 90 ? -2.181 4.589 -18.200 1.00 86.38 90 ARG A O 1
ATOM 685 N N . ASN A 1 91 ? -0.431 4.023 -16.915 1.00 89.19 91 ASN A N 1
ATOM 686 C CA . ASN A 1 91 ? 0.148 3.109 -17.891 1.00 89.19 91 ASN A CA 1
ATOM 687 C C . ASN A 1 91 ? -0.076 1.651 -17.536 1.00 89.19 91 ASN A C 1
ATOM 689 O O . ASN A 1 91 ? -0.041 1.268 -16.376 1.00 89.19 91 ASN A O 1
ATOM 693 N N . TYR A 1 92 ? -0.286 0.859 -18.584 1.00 90.62 92 TYR A N 1
ATOM 694 C CA . TYR A 1 92 ? -0.399 -0.589 -18.523 1.00 90.62 92 TYR A CA 1
ATOM 695 C C . TYR A 1 92 ? 0.985 -1.235 -18.428 1.00 90.62 92 TYR A C 1
ATOM 697 O O . TYR A 1 92 ? 1.847 -0.967 -19.273 1.00 90.62 92 TYR A O 1
ATOM 705 N N . PHE A 1 93 ? 1.184 -2.122 -17.452 1.00 89.62 93 PHE A N 1
ATOM 706 C CA . PHE A 1 93 ? 2.485 -2.748 -17.190 1.00 89.62 93 PHE A CA 1
ATOM 707 C C . PHE A 1 93 ? 2.595 -4.211 -17.626 1.00 89.62 93 PHE A C 1
ATOM 709 O O . PHE A 1 93 ? 3.709 -4.728 -17.741 1.00 89.62 93 PHE A O 1
ATOM 716 N N . GLY A 1 94 ? 1.486 -4.869 -17.973 1.00 88.12 94 GLY A N 1
ATOM 717 C CA . GLY A 1 94 ? 1.528 -6.152 -18.674 1.00 88.12 94 GLY A CA 1
ATOM 718 C C . GLY A 1 94 ? 0.433 -7.145 -18.285 1.00 88.12 94 GLY A C 1
ATOM 719 O O . GLY A 1 94 ? -0.241 -6.989 -17.272 1.00 88.12 94 GLY A O 1
ATOM 720 N N . PRO A 1 95 ? 0.249 -8.205 -19.091 1.00 86.75 95 PRO A N 1
ATOM 721 C CA . PRO A 1 95 ? -0.858 -9.143 -18.917 1.00 86.75 9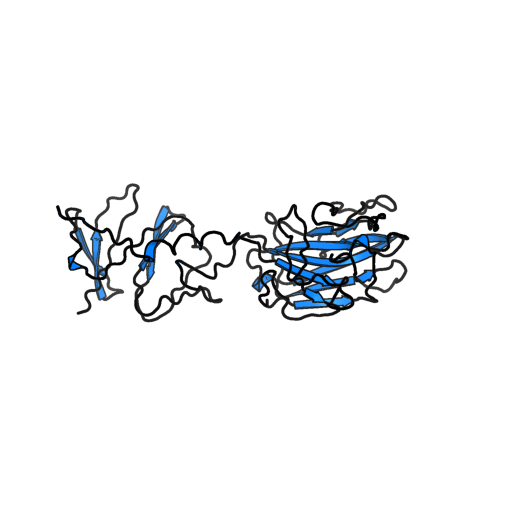5 PRO A CA 1
ATOM 722 C C . PRO A 1 95 ? -0.693 -10.068 -17.709 1.00 86.75 95 PRO A C 1
ATOM 724 O O . PRO A 1 95 ? -1.696 -10.568 -17.212 1.00 86.75 95 PRO A O 1
ATOM 727 N N . GLY A 1 96 ? 0.533 -10.278 -17.212 1.00 87.75 96 GLY A N 1
ATOM 728 C CA . GLY A 1 96 ? 0.777 -11.049 -15.987 1.00 87.75 96 GLY A CA 1
ATOM 729 C C . GLY A 1 96 ? 0.220 -10.395 -14.719 1.00 87.75 96 GLY A C 1
ATOM 730 O O . GLY A 1 96 ? 0.100 -11.066 -13.699 1.00 87.75 96 GLY A O 1
ATOM 731 N N . TYR A 1 97 ? -0.160 -9.115 -14.795 1.00 90.75 97 TYR A N 1
ATOM 732 C CA . TYR A 1 97 ? -0.688 -8.333 -13.679 1.00 90.75 97 TYR A CA 1
ATOM 733 C C . TYR A 1 97 ? -2.203 -8.111 -13.737 1.00 90.75 97 TYR A C 1
ATOM 735 O O . TYR A 1 97 ? -2.724 -7.362 -12.914 1.00 90.75 97 TYR A O 1
ATOM 743 N N . ILE A 1 98 ? -2.924 -8.726 -14.681 1.00 89.50 98 ILE A N 1
ATOM 744 C CA . ILE A 1 98 ? -4.393 -8.637 -14.751 1.00 89.50 98 ILE A CA 1
ATOM 745 C C . ILE A 1 98 ? -5.013 -8.995 -13.392 1.00 89.50 98 ILE A C 1
ATOM 747 O O . ILE A 1 98 ? -4.589 -9.961 -12.763 1.00 89.50 98 ILE A O 1
ATOM 751 N N . ASN A 1 99 ? -6.010 -8.211 -12.966 1.00 87.81 99 ASN A N 1
ATOM 752 C CA . ASN A 1 99 ? -6.722 -8.354 -11.686 1.00 87.81 99 ASN A CA 1
ATOM 753 C C . ASN A 1 99 ? -5.830 -8.164 -10.445 1.00 87.81 99 ASN A C 1
ATOM 755 O O . ASN A 1 99 ? -6.107 -8.675 -9.361 1.00 87.81 99 ASN A O 1
ATOM 759 N N . THR A 1 100 ? -4.732 -7.425 -10.602 1.00 92.19 100 THR A N 1
ATOM 760 C CA . THR A 1 100 ? -3.841 -7.015 -9.514 1.00 92.19 100 THR A CA 1
ATOM 761 C C . THR A 1 100 ? -3.662 -5.499 -9.563 1.00 92.19 100 THR A C 1
ATOM 763 O O . THR A 1 100 ? -3.810 -4.900 -10.637 1.00 92.19 100 THR A O 1
ATOM 766 N N . PRO A 1 101 ? -3.254 -4.857 -8.455 1.00 93.25 101 PRO A N 1
ATOM 767 C CA . PRO A 1 101 ? -3.005 -3.428 -8.457 1.00 93.25 101 PRO A CA 1
ATOM 768 C C . PRO A 1 101 ? -1.782 -3.071 -9.297 1.00 93.25 101 PRO A C 1
ATOM 770 O O . PRO A 1 101 ? -1.582 -1.905 -9.564 1.00 93.25 101 PRO A O 1
ATOM 773 N N . LEU A 1 102 ? -0.960 -4.037 -9.728 1.00 93.50 102 LEU A N 1
ATOM 774 C CA . LEU A 1 102 ? 0.232 -3.803 -10.548 1.00 93.50 102 LEU A CA 1
ATOM 775 C C . LEU A 1 102 ? -0.072 -3.710 -12.049 1.00 93.50 102 LEU A C 1
ATOM 777 O O . LEU A 1 102 ? 0.848 -3.488 -12.837 1.00 93.50 102 LEU A O 1
ATOM 781 N N . ASN A 1 103 ? -1.333 -3.896 -12.464 1.00 91.69 103 ASN A N 1
ATOM 782 C CA . ASN A 1 103 ? -1.704 -3.868 -13.879 1.00 91.69 103 ASN A CA 1
ATOM 783 C C . ASN A 1 103 ? -1.551 -2.477 -14.492 1.00 91.69 103 ASN A C 1
ATOM 785 O O . ASN A 1 103 ? -1.039 -2.320 -15.603 1.00 91.69 103 ASN A O 1
ATOM 789 N N . TYR A 1 104 ? -2.024 -1.485 -13.746 1.00 91.75 104 TYR A N 1
ATOM 790 C CA . TYR A 1 104 ? -1.954 -0.080 -14.086 1.00 91.75 104 TYR A CA 1
ATOM 791 C C . TYR A 1 104 ? -1.361 0.688 -12.923 1.00 91.75 104 TYR A C 1
ATOM 793 O O . TYR A 1 104 ? -1.499 0.310 -11.768 1.00 91.75 104 TYR A O 1
ATOM 801 N N . GLY A 1 105 ? -0.713 1.794 -13.233 1.00 91.19 105 GLY A N 1
ATOM 802 C CA . GLY A 1 105 ? -0.243 2.710 -12.215 1.00 91.19 105 GLY A CA 1
ATOM 803 C C . GLY A 1 105 ? 0.137 4.033 -12.824 1.00 91.19 105 GLY A C 1
ATOM 804 O O . GLY A 1 105 ? 0.070 4.223 -14.041 1.00 91.19 105 GLY A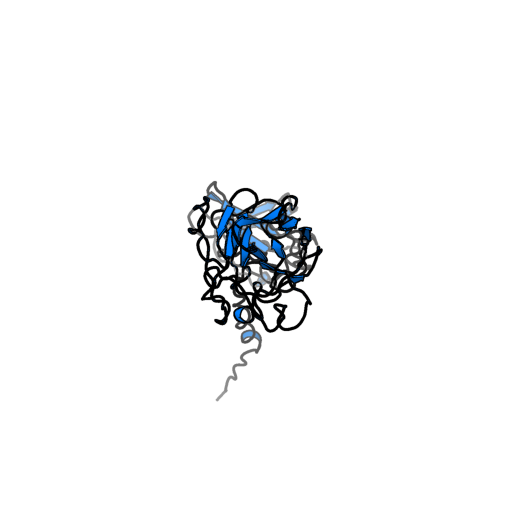 O 1
ATOM 805 N N . ALA A 1 106 ? 0.519 4.955 -11.960 1.00 90.12 106 ALA A N 1
ATOM 806 C CA . ALA A 1 106 ? 0.996 6.261 -12.352 1.00 90.12 106 ALA A CA 1
ATOM 807 C C . ALA A 1 106 ? 2.530 6.246 -12.416 1.00 90.12 106 ALA A C 1
ATOM 809 O O . ALA A 1 106 ? 3.187 6.088 -11.378 1.00 90.12 106 ALA A O 1
ATOM 810 N N . PRO A 1 107 ? 3.121 6.279 -13.622 1.00 89.62 107 PRO A N 1
ATOM 811 C CA . PRO A 1 107 ? 4.558 6.211 -13.788 1.00 89.62 107 PRO A CA 1
ATOM 812 C C . PRO A 1 107 ? 5.194 7.586 -13.630 1.00 89.62 107 PRO A C 1
ATOM 814 O O . PRO A 1 107 ? 4.682 8.595 -14.113 1.00 89.62 107 PRO A O 1
ATOM 817 N N . HIS A 1 108 ? 6.376 7.580 -13.038 1.00 89.75 108 HIS A N 1
ATOM 818 C CA . HIS A 1 108 ? 7.321 8.675 -13.072 1.00 89.75 108 HIS A CA 1
ATOM 819 C C . HIS A 1 108 ? 8.471 8.328 -14.028 1.00 89.75 108 HIS A C 1
ATOM 821 O O . HIS A 1 108 ? 8.885 7.167 -14.114 1.00 89.75 108 HIS A O 1
ATOM 827 N N . TYR A 1 109 ? 8.963 9.321 -14.772 1.00 86.62 109 TYR A N 1
ATOM 828 C CA . TYR A 1 109 ? 10.019 9.162 -15.772 1.00 86.62 109 TYR A CA 1
ATOM 829 C C . TYR A 1 109 ? 11.225 10.029 -15.408 1.00 86.62 109 TYR A C 1
ATOM 831 O O . TYR A 1 109 ? 11.071 11.206 -15.109 1.00 86.62 109 TYR A O 1
ATOM 839 N N . ALA A 1 110 ? 12.445 9.505 -15.550 1.00 75.06 110 ALA A N 1
ATOM 840 C CA . ALA A 1 110 ? 13.664 10.272 -15.260 1.00 75.06 110 ALA A CA 1
ATOM 841 C C . ALA A 1 110 ? 13.835 11.540 -16.130 1.00 75.06 110 ALA A C 1
ATOM 843 O O . ALA A 1 110 ? 14.516 12.478 -15.735 1.00 75.06 110 ALA A O 1
ATOM 844 N N . ALA A 1 111 ? 13.240 11.581 -17.330 1.00 64.69 111 ALA A N 1
ATOM 845 C CA . ALA A 1 111 ? 13.421 12.680 -18.285 1.00 64.69 111 ALA A CA 1
ATOM 846 C C . ALA A 1 111 ? 12.565 13.931 -17.996 1.00 64.69 111 ALA A C 1
ATOM 848 O O . ALA A 1 111 ? 12.720 14.947 -18.679 1.00 64.69 111 ALA A O 1
ATOM 849 N N . THR A 1 112 ? 11.649 13.881 -17.027 1.00 64.00 112 THR A N 1
ATOM 850 C CA . THR A 1 112 ? 10.783 15.010 -16.667 1.00 64.00 112 THR A CA 1
ATOM 851 C C . THR A 1 112 ? 11.396 15.795 -15.508 1.00 64.00 112 THR A C 1
ATOM 853 O O . THR A 1 112 ? 10.944 15.709 -14.377 1.00 64.00 112 THR A O 1
ATOM 856 N N . ASN A 1 113 ? 12.440 16.578 -15.797 1.00 50.31 113 ASN A N 1
ATOM 857 C CA . ASN A 1 113 ? 13.269 17.289 -14.804 1.00 50.31 113 ASN A CA 1
ATOM 858 C C . ASN A 1 113 ? 12.535 18.308 -13.894 1.00 50.31 113 ASN A C 1
ATOM 860 O O . ASN A 1 113 ? 13.156 18.819 -12.967 1.00 50.31 113 ASN A O 1
ATOM 864 N N . ASP A 1 114 ? 11.254 18.600 -14.143 1.00 58.72 114 ASP A N 1
ATOM 865 C CA . ASP A 1 114 ? 10.411 19.498 -13.331 1.00 58.72 114 ASP A CA 1
ATOM 866 C C . ASP A 1 114 ? 9.203 18.769 -12.695 1.00 58.72 114 ASP A C 1
ATOM 868 O O . ASP A 1 114 ? 8.298 19.409 -12.156 1.00 58.72 114 ASP A O 1
ATOM 872 N N . ASP A 1 115 ? 9.153 17.437 -12.781 1.00 67.56 115 ASP A N 1
ATOM 873 C CA . ASP A 1 115 ? 8.077 16.627 -12.213 1.00 67.56 115 ASP A CA 1
ATOM 874 C C . ASP A 1 115 ? 8.356 16.368 -10.720 1.00 67.56 115 ASP A C 1
ATOM 876 O O . ASP A 1 115 ? 9.394 15.800 -10.373 1.00 67.56 115 ASP A O 1
ATOM 880 N N . PRO A 1 116 ? 7.470 16.790 -9.796 1.00 67.25 116 PRO A N 1
ATOM 881 C CA . PRO A 1 116 ? 7.659 16.579 -8.364 1.00 67.25 116 PRO A CA 1
ATOM 882 C C . PRO A 1 116 ? 7.542 15.105 -7.943 1.00 67.25 116 PRO A C 1
ATOM 884 O O . PRO A 1 116 ? 7.554 14.823 -6.742 1.00 67.25 116 PRO A O 1
ATOM 887 N N . GLY A 1 117 ? 7.461 14.155 -8.873 1.00 72.44 117 GLY A N 1
ATOM 888 C CA . GLY A 1 117 ? 7.185 12.759 -8.583 1.00 72.44 117 GLY A CA 1
ATOM 889 C C . GLY A 1 117 ? 5.687 12.514 -8.475 1.00 72.44 117 GLY A C 1
ATOM 890 O O . GLY A 1 117 ? 4.885 13.418 -8.226 1.00 72.44 117 GLY A O 1
ATOM 891 N N . THR A 1 118 ? 5.303 11.252 -8.620 1.00 84.81 118 THR A N 1
ATOM 892 C CA . THR A 1 118 ? 3.912 10.852 -8.427 1.00 84.81 118 THR A CA 1
ATOM 893 C C . THR A 1 118 ? 3.606 10.728 -6.932 1.00 84.81 118 THR A C 1
ATOM 895 O O . THR A 1 118 ? 4.293 9.981 -6.236 1.00 84.81 118 THR A O 1
ATOM 898 N N . ASN A 1 119 ? 2.563 11.422 -6.454 1.00 90.12 119 ASN A N 1
ATOM 899 C CA . ASN A 1 119 ? 2.222 11.540 -5.028 1.00 90.12 119 ASN A CA 1
ATOM 900 C C . ASN A 1 119 ? 0.772 11.127 -4.730 1.00 90.12 119 ASN A C 1
ATOM 902 O O . ASN A 1 119 ? -0.159 11.641 -5.355 1.00 90.12 119 ASN A O 1
ATOM 906 N N . LEU A 1 120 ? 0.600 10.274 -3.717 1.00 93.81 120 LEU A N 1
ATOM 907 C CA . LEU A 1 120 ? -0.679 9.871 -3.128 1.00 93.81 120 LEU A CA 1
ATOM 908 C C . LEU A 1 120 ? -0.737 10.342 -1.677 1.00 93.81 120 LEU A C 1
ATOM 910 O O . LEU A 1 120 ? 0.017 9.827 -0.852 1.00 93.81 120 LEU A O 1
ATOM 914 N N . THR A 1 121 ? -1.616 11.283 -1.349 1.00 95.94 121 THR A N 1
ATOM 915 C CA . THR A 1 121 ? -1.783 11.771 0.024 1.00 95.94 121 THR A CA 1
ATOM 916 C C . THR A 1 121 ? -3.086 11.268 0.613 1.00 95.94 121 THR A C 1
ATOM 918 O O . THR A 1 121 ? -4.161 11.613 0.137 1.00 95.94 121 THR A O 1
ATOM 921 N N . PHE A 1 122 ? -2.989 10.480 1.674 1.00 97.50 122 PHE A N 1
ATOM 922 C CA . PHE A 1 122 ? -4.135 10.006 2.434 1.00 97.50 122 PHE A CA 1
ATOM 923 C C . PHE A 1 122 ? -4.337 10.896 3.652 1.00 97.50 122 PHE A C 1
ATOM 925 O O . PHE A 1 122 ? -3.378 11.157 4.378 1.00 97.50 122 PHE A O 1
ATOM 932 N N . ASN A 1 123 ? -5.568 11.339 3.878 1.00 97.06 123 ASN A N 1
ATOM 933 C CA . ASN A 1 123 ? -5.958 12.224 4.975 1.00 97.06 123 ASN A CA 1
ATOM 934 C C . ASN A 1 123 ? -6.944 11.525 5.920 1.00 97.06 123 ASN A C 1
ATOM 936 O O . ASN A 1 123 ? -7.563 10.535 5.544 1.00 97.06 123 ASN A O 1
ATOM 940 N N . ASN A 1 124 ? -7.120 12.070 7.126 1.00 93.75 124 ASN A N 1
ATOM 941 C CA . ASN A 1 124 ? -8.049 11.580 8.158 1.00 93.75 124 ASN A CA 1
ATOM 942 C C . ASN A 1 124 ? -7.778 10.136 8.622 1.00 93.75 124 ASN A C 1
ATOM 944 O O . ASN A 1 124 ? -8.674 9.421 9.057 1.00 93.75 124 ASN A O 1
ATOM 948 N N . LEU A 1 125 ? -6.520 9.693 8.560 1.00 94.12 125 LEU A N 1
ATOM 949 C CA . LEU A 1 125 ? -6.146 8.318 8.904 1.00 94.12 125 LEU A CA 1
ATOM 950 C C . LEU A 1 125 ? -6.304 8.001 10.388 1.00 94.12 125 LEU A C 1
ATOM 952 O O . LEU A 1 125 ? -6.571 6.858 10.738 1.00 94.12 125 LEU A O 1
ATOM 956 N N . ARG A 1 126 ? -6.158 8.996 11.266 1.00 88.62 126 ARG A N 1
ATOM 957 C CA . ARG A 1 126 ? -6.291 8.792 12.714 1.00 88.62 126 ARG A CA 1
ATOM 958 C C . ARG A 1 126 ? -7.720 8.422 13.126 1.00 88.62 126 ARG A C 1
ATOM 960 O O . ARG A 1 126 ? -7.870 7.712 14.110 1.00 88.62 126 ARG A O 1
ATOM 967 N N . ASP A 1 127 ? -8.725 8.868 12.377 1.00 86.00 127 ASP A N 1
ATOM 968 C CA . ASP A 1 127 ? -10.133 8.622 12.709 1.00 86.00 127 ASP A CA 1
ATOM 969 C C . ASP A 1 127 ? -10.538 7.170 12.409 1.00 86.00 127 ASP A C 1
ATOM 971 O O . ASP A 1 127 ? -11.450 6.638 13.029 1.00 86.00 127 ASP A O 1
ATOM 975 N N . VAL A 1 128 ? -9.834 6.516 11.479 1.00 88.69 128 VAL A N 1
ATOM 976 C CA . VAL A 1 128 ? -10.046 5.103 11.118 1.00 88.69 128 VAL A CA 1
ATOM 977 C C . VAL A 1 128 ? -9.061 4.182 11.826 1.00 88.69 128 VAL A C 1
ATOM 979 O O . VAL A 1 128 ? -9.402 3.063 12.184 1.00 88.69 128 VAL A O 1
ATOM 982 N N . PHE A 1 129 ? -7.832 4.647 12.040 1.00 91.69 129 PHE A N 1
ATOM 983 C CA . PHE A 1 129 ? -6.745 3.862 12.615 1.00 91.69 129 PHE A CA 1
ATOM 984 C C . PHE A 1 129 ? -6.210 4.530 13.897 1.00 91.69 129 PHE A C 1
ATOM 986 O O . PHE A 1 129 ? -5.068 5.011 13.907 1.00 91.69 129 PHE A O 1
ATOM 993 N N . PRO A 1 130 ? -7.003 4.593 14.988 1.00 85.38 130 PRO A N 1
ATOM 994 C CA . PRO A 1 130 ? -6.598 5.253 16.235 1.00 85.38 130 PRO A CA 1
ATOM 995 C C . PRO A 1 130 ? -5.385 4.574 16.890 1.00 85.38 130 PRO A C 1
ATOM 997 O O . PRO A 1 130 ? -4.479 5.255 17.376 1.00 85.38 130 PRO A O 1
ATOM 1000 N N . GLU A 1 131 ? -5.308 3.244 16.781 1.00 86.00 131 GLU A N 1
ATOM 1001 C CA . GLU A 1 131 ? -4.187 2.408 17.242 1.00 86.00 131 GLU A CA 1
ATOM 1002 C C . GLU A 1 131 ? -2.982 2.413 16.282 1.00 86.00 131 GLU A C 1
ATOM 1004 O O . GLU A 1 131 ? -1.986 1.714 16.483 1.00 86.00 131 GLU A O 1
ATOM 1009 N N . GLY A 1 132 ? -3.054 3.234 15.235 1.00 92.56 132 GLY A N 1
ATOM 1010 C CA . GLY A 1 132 ? -2.042 3.357 14.204 1.00 92.56 132 GLY A CA 1
ATOM 1011 C C . GLY A 1 132 ? -2.176 2.319 13.092 1.00 92.56 132 GLY A C 1
ATOM 1012 O O . GLY A 1 132 ? -3.002 1.406 13.119 1.00 92.56 132 GLY A O 1
ATOM 1013 N N . TYR A 1 133 ? -1.355 2.496 12.064 1.00 96.44 133 TYR A N 1
ATOM 1014 C CA . TYR A 1 133 ? -1.419 1.720 10.830 1.00 96.44 133 TYR A CA 1
ATOM 1015 C C . TYR A 1 133 ? -0.029 1.439 10.263 1.00 96.44 133 TYR A C 1
ATOM 1017 O O . TYR A 1 133 ? 0.968 2.063 10.635 1.00 96.44 133 TYR A O 1
ATOM 1025 N N . TYR A 1 134 ? 0.031 0.518 9.312 1.00 97.69 134 TYR A N 1
ATOM 1026 C CA . TYR A 1 134 ? 1.167 0.351 8.416 1.00 97.69 134 TYR A CA 1
ATOM 1027 C C . TYR A 1 134 ? 0.685 0.369 6.964 1.00 97.69 134 TYR A C 1
ATOM 1029 O O . TYR A 1 134 ? -0.501 0.202 6.679 1.00 97.69 134 TYR A O 1
ATOM 1037 N N . ILE A 1 135 ? 1.604 0.628 6.038 1.00 98.50 135 ILE A N 1
ATOM 1038 C CA . ILE A 1 135 ? 1.284 0.836 4.626 1.00 98.50 135 ILE A CA 1
ATOM 1039 C C . ILE A 1 135 ? 2.022 -0.179 3.776 1.00 98.50 135 ILE A C 1
ATOM 1041 O O . ILE A 1 135 ? 3.221 -0.383 3.954 1.00 98.50 135 ILE A O 1
ATOM 1045 N N . ILE A 1 136 ? 1.323 -0.745 2.800 1.00 98.62 136 ILE A N 1
ATOM 1046 C CA . ILE A 1 136 ? 1.900 -1.533 1.718 1.00 98.62 136 ILE A CA 1
ATOM 1047 C C . ILE A 1 136 ? 1.750 -0.722 0.434 1.00 98.62 136 ILE A C 1
ATOM 1049 O O . ILE A 1 136 ? 0.635 -0.493 -0.030 1.00 98.62 136 ILE A O 1
ATOM 1053 N N . ALA A 1 137 ? 2.864 -0.274 -0.139 1.00 98.38 137 ALA A N 1
ATOM 1054 C CA . ALA A 1 137 ? 2.872 0.411 -1.427 1.00 98.38 137 ALA A CA 1
ATOM 1055 C C . ALA A 1 137 ? 3.236 -0.582 -2.531 1.00 98.38 137 ALA A C 1
ATOM 1057 O O . ALA A 1 137 ? 4.304 -1.194 -2.478 1.00 98.38 137 ALA A O 1
ATOM 1058 N N . TYR A 1 138 ? 2.363 -0.721 -3.526 1.00 97.81 138 TYR A N 1
ATOM 1059 C CA . TYR A 1 138 ? 2.541 -1.598 -4.678 1.00 97.81 138 TYR A CA 1
ATOM 1060 C C . TYR A 1 138 ? 3.211 -0.831 -5.815 1.00 97.81 138 TYR A C 1
ATOM 1062 O O . TYR A 1 138 ? 2.720 0.219 -6.244 1.00 97.81 138 TYR A O 1
ATOM 1070 N N . VAL A 1 139 ? 4.338 -1.353 -6.292 1.00 96.00 139 VAL A N 1
ATOM 1071 C CA . VAL A 1 139 ? 5.220 -0.682 -7.248 1.00 96.00 139 VAL A CA 1
ATOM 1072 C C . VAL A 1 139 ? 5.497 -1.547 -8.474 1.00 96.00 139 VAL A C 1
ATOM 1074 O O . VAL A 1 139 ? 5.571 -2.769 -8.383 1.00 96.00 139 VAL A O 1
ATOM 1077 N N . SER A 1 140 ? 5.633 -0.904 -9.633 1.00 93.75 140 SER A N 1
ATOM 1078 C CA . SER A 1 140 ? 5.870 -1.566 -10.922 1.00 93.75 140 SER A CA 1
ATOM 1079 C C . SER A 1 140 ? 6.548 -0.615 -11.915 1.00 93.75 140 SER A C 1
ATOM 1081 O O . SER A 1 140 ? 7.051 0.447 -11.545 1.00 93.75 140 SER A O 1
ATOM 1083 N N . GLY A 1 141 ? 6.574 -1.002 -13.187 1.00 91.44 141 GLY A N 1
ATOM 1084 C CA . GLY A 1 141 ? 7.065 -0.226 -14.318 1.00 91.44 141 GLY A CA 1
ATOM 1085 C C . GLY A 1 141 ? 7.137 -1.080 -15.584 1.00 91.44 141 GLY A C 1
ATOM 1086 O O . GLY A 1 141 ? 6.581 -2.177 -15.657 1.00 91.44 141 GLY A O 1
ATOM 1087 N N . PHE A 1 142 ? 7.802 -0.575 -16.622 1.00 88.56 142 PHE A N 1
ATOM 1088 C CA . PHE A 1 142 ? 7.846 -1.262 -17.913 1.00 88.56 142 PHE A CA 1
ATOM 1089 C C . PHE A 1 142 ? 8.880 -2.390 -17.927 1.00 88.56 142 PHE A C 1
ATOM 1091 O O . PHE A 1 142 ? 10.076 -2.126 -17.924 1.00 88.56 142 PHE A O 1
ATOM 1098 N N . ALA A 1 143 ? 8.442 -3.638 -18.091 1.00 84.94 143 ALA A N 1
ATOM 1099 C CA . ALA A 1 143 ? 9.348 -4.792 -18.156 1.00 84.94 143 ALA A CA 1
ATOM 1100 C C . ALA A 1 143 ? 10.411 -4.704 -19.274 1.00 84.94 143 ALA A C 1
ATOM 1102 O O . ALA A 1 143 ? 11.531 -5.176 -19.113 1.00 84.94 143 ALA A O 1
ATOM 1103 N N . ALA A 1 144 ? 10.079 -4.092 -20.418 1.00 84.81 144 ALA A N 1
ATOM 1104 C CA . ALA A 1 144 ? 11.006 -3.954 -21.548 1.00 84.81 144 ALA A CA 1
ATOM 1105 C C . ALA A 1 144 ? 12.076 -2.863 -21.345 1.00 84.81 144 ALA A C 1
ATOM 1107 O O . ALA A 1 144 ? 13.062 -2.833 -22.080 1.00 84.81 144 ALA A O 1
ATOM 1108 N N . ASN A 1 145 ? 11.856 -1.950 -20.399 1.00 83.12 145 ASN A N 1
ATOM 1109 C CA . ASN A 1 145 ? 12.772 -0.871 -20.049 1.00 83.12 145 ASN A CA 1
ATOM 1110 C C . ASN A 1 145 ? 12.536 -0.506 -18.575 1.00 83.12 145 ASN A C 1
ATOM 1112 O O . ASN A 1 145 ? 11.839 0.482 -18.307 1.00 83.12 145 ASN A O 1
ATOM 1116 N N . PRO A 1 146 ? 13.008 -1.343 -17.635 1.00 85.94 146 PRO A N 1
ATOM 1117 C CA . PRO A 1 146 ? 12.763 -1.111 -16.223 1.00 85.94 146 PRO A CA 1
ATOM 1118 C C . PRO A 1 146 ? 13.471 0.173 -15.784 1.00 85.94 146 PRO A C 1
ATOM 1120 O O . PRO A 1 146 ? 14.590 0.471 -16.208 1.00 85.94 146 PRO A O 1
ATOM 1123 N N . GLY A 1 147 ? 12.783 0.968 -14.969 1.00 90.62 147 GLY A N 1
ATOM 1124 C CA . GLY A 1 147 ? 13.407 2.065 -14.240 1.00 90.62 147 GLY A CA 1
ATOM 1125 C C . GLY A 1 147 ? 14.099 1.573 -12.977 1.00 90.62 147 GLY A C 1
ATOM 1126 O O . GLY A 1 147 ? 13.776 0.515 -12.438 1.00 90.62 147 GLY A O 1
ATOM 1127 N N . GLU A 1 148 ? 15.020 2.373 -12.474 1.00 94.75 148 GLU A N 1
ATOM 1128 C CA . GLU A 1 148 ? 15.530 2.286 -11.112 1.00 94.75 148 GLU A CA 1
ATOM 1129 C C . GLU A 1 148 ? 14.986 3.485 -10.350 1.00 94.75 148 GLU A C 1
ATOM 1131 O O . GLU A 1 148 ? 15.010 4.611 -10.849 1.00 94.75 148 GLU A O 1
ATOM 1136 N N . GLY A 1 149 ? 14.435 3.262 -9.164 1.00 95.06 149 GLY A N 1
ATOM 1137 C CA . GLY A 1 149 ? 13.752 4.319 -8.435 1.00 95.06 149 GLY A CA 1
ATOM 1138 C C . GLY A 1 149 ? 13.509 3.978 -6.981 1.00 95.06 149 GLY A C 1
ATOM 1139 O O . GLY A 1 149 ? 13.998 2.975 -6.455 1.00 95.06 149 GLY A O 1
ATOM 1140 N N . PHE A 1 150 ? 12.744 4.834 -6.319 1.00 96.62 150 PHE A N 1
ATOM 1141 C CA . PHE A 1 150 ? 12.355 4.619 -4.938 1.00 96.62 150 PHE A CA 1
ATOM 1142 C C . PHE A 1 150 ? 10.902 4.996 -4.693 1.00 96.62 150 PHE A C 1
ATOM 1144 O O . PHE A 1 150 ? 10.322 5.834 -5.382 1.00 96.62 150 PHE A O 1
ATOM 1151 N N . VAL A 1 151 ? 10.331 4.372 -3.668 1.00 97.62 151 VAL A N 1
ATOM 1152 C CA . VAL A 1 151 ? 9.056 4.760 -3.068 1.00 97.62 151 VAL A CA 1
ATOM 1153 C C . VAL A 1 151 ? 9.307 5.236 -1.641 1.00 97.62 151 VAL A C 1
ATOM 1155 O O . VAL A 1 151 ? 10.106 4.639 -0.919 1.00 97.62 151 VAL A O 1
ATOM 1158 N N . THR A 1 152 ? 8.665 6.324 -1.222 1.00 97.25 152 THR A N 1
ATOM 1159 C CA . THR A 1 152 ? 8.898 6.944 0.088 1.00 97.25 152 THR A CA 1
ATOM 1160 C C . THR A 1 152 ? 7.624 7.469 0.732 1.00 97.25 152 THR A C 1
ATOM 1162 O O . THR A 1 152 ? 6.727 7.939 0.041 1.00 97.25 152 THR A O 1
ATOM 1165 N N . ASP A 1 153 ? 7.581 7.431 2.064 1.00 95.81 153 ASP A N 1
ATOM 1166 C CA . ASP A 1 153 ? 6.597 8.119 2.911 1.00 95.81 153 ASP A CA 1
ATOM 1167 C C . ASP A 1 153 ? 7.096 9.496 3.418 1.00 95.81 153 ASP A C 1
ATOM 1169 O O . ASP A 1 153 ? 6.522 10.092 4.331 1.00 95.81 153 ASP A O 1
ATOM 1173 N N . GLY A 1 154 ? 8.229 9.978 2.890 1.00 94.12 154 GLY A N 1
ATOM 1174 C CA . GLY A 1 154 ? 8.932 11.179 3.350 1.00 94.12 154 GLY A CA 1
ATOM 1175 C C . GLY A 1 154 ? 9.906 10.950 4.513 1.00 94.12 154 GLY A C 1
ATOM 1176 O O . GLY A 1 154 ? 10.664 11.858 4.855 1.00 94.12 154 GLY A O 1
ATOM 1177 N N . ARG A 1 155 ? 9.930 9.754 5.119 1.00 93.19 155 ARG A N 1
ATOM 1178 C CA . ARG A 1 155 ? 10.848 9.386 6.217 1.00 93.19 155 ARG A CA 1
ATOM 1179 C C . ARG A 1 155 ? 11.775 8.247 5.837 1.00 93.19 155 ARG A C 1
ATOM 1181 O O . ARG A 1 155 ? 12.978 8.322 6.066 1.00 93.19 155 ARG A O 1
ATOM 1188 N N . THR A 1 156 ? 11.201 7.201 5.265 1.00 96.00 156 THR A N 1
ATOM 1189 C CA . THR A 1 156 ? 11.892 6.024 4.757 1.00 96.00 156 THR A CA 1
ATOM 1190 C C . THR A 1 156 ? 11.736 6.016 3.248 1.00 96.00 156 THR A C 1
ATOM 1192 O O . THR A 1 156 ? 10.669 6.317 2.720 1.00 96.00 156 THR A O 1
ATOM 1195 N N . SER A 1 157 ? 12.804 5.692 2.535 1.00 98.00 157 SER A N 1
ATOM 1196 C CA . SER A 1 157 ? 12.747 5.400 1.104 1.00 98.00 157 SER A CA 1
ATOM 1197 C C . SER A 1 157 ? 13.095 3.938 0.915 1.00 98.00 157 SER A C 1
ATOM 1199 O O . SER A 1 157 ? 14.003 3.453 1.585 1.00 98.00 157 SER A O 1
ATOM 1201 N N . TYR A 1 158 ? 12.395 3.251 0.021 1.00 98.62 158 TYR A N 1
ATOM 1202 C CA . TYR A 1 158 ? 12.745 1.907 -0.415 1.00 98.62 158 TYR A CA 1
ATOM 1203 C C . TYR A 1 158 ? 13.087 1.920 -1.896 1.00 98.62 158 TYR A C 1
ATOM 1205 O O . TYR A 1 158 ? 12.278 2.354 -2.715 1.00 98.62 158 TYR A O 1
ATOM 1213 N N . TYR A 1 159 ? 14.281 1.438 -2.221 1.00 98.38 159 TYR A N 1
ATOM 1214 C CA . TYR A 1 159 ? 14.833 1.431 -3.570 1.00 98.38 159 TYR A CA 1
ATOM 1215 C C . TYR A 1 159 ? 14.472 0.123 -4.275 1.00 98.38 159 TYR A C 1
ATOM 1217 O O . TYR A 1 159 ? 14.540 -0.952 -3.671 1.00 98.38 159 TYR A O 1
ATOM 1225 N N . PHE A 1 160 ? 14.061 0.210 -5.538 1.00 97.94 160 PHE A N 1
ATOM 1226 C CA . PHE A 1 160 ? 13.630 -0.943 -6.324 1.00 97.94 160 PHE A CA 1
ATOM 1227 C C . PHE A 1 160 ? 13.807 -0.741 -7.832 1.00 97.94 160 PHE A C 1
ATOM 1229 O O . PHE A 1 160 ? 13.897 0.382 -8.330 1.00 97.94 160 PHE A O 1
ATOM 1236 N N . THR A 1 161 ? 13.789 -1.855 -8.555 1.00 96.31 161 THR A N 1
ATOM 1237 C CA . THR A 1 161 ? 13.532 -1.896 -9.994 1.00 96.31 161 THR A CA 1
ATOM 1238 C C . THR A 1 161 ? 12.318 -2.798 -10.273 1.00 96.31 161 THR A C 1
ATOM 1240 O O . THR A 1 161 ? 12.107 -3.776 -9.546 1.00 96.31 161 THR A O 1
ATOM 1243 N N . PRO A 1 162 ? 11.456 -2.480 -11.256 1.00 93.19 162 PRO A N 1
ATOM 1244 C CA . PRO A 1 162 ? 10.348 -3.344 -11.640 1.00 93.19 162 PRO A CA 1
ATOM 1245 C C . PRO A 1 162 ? 10.853 -4.690 -12.172 1.00 93.19 162 PRO A C 1
ATOM 1247 O O . PRO A 1 162 ? 11.792 -4.704 -12.973 1.00 93.19 162 PRO A O 1
ATOM 1250 N N . PRO A 1 163 ? 10.216 -5.811 -11.807 1.00 89.88 163 PRO A N 1
ATOM 1251 C CA . PRO A 1 163 ? 10.603 -7.117 -12.317 1.00 89.88 163 PRO A CA 1
ATOM 1252 C C . PRO A 1 163 ? 10.487 -7.202 -13.837 1.00 89.88 163 PRO A C 1
ATOM 1254 O O . PRO A 1 163 ? 9.530 -6.719 -14.450 1.00 89.88 163 PRO A O 1
ATOM 1257 N N . THR A 1 164 ? 11.483 -7.833 -14.452 1.00 83.50 164 THR A N 1
ATOM 1258 C CA . THR A 1 164 ? 11.592 -7.921 -15.917 1.00 83.50 164 THR A CA 1
ATOM 1259 C C . THR A 1 164 ? 10.720 -9.019 -16.537 1.00 83.50 164 THR A C 1
ATOM 1261 O O . THR A 1 164 ? 10.463 -8.997 -17.744 1.00 83.50 164 THR A O 1
ATOM 1264 N N . ASP A 1 165 ? 10.212 -9.958 -15.731 1.00 72.88 165 ASP A N 1
ATOM 1265 C CA . ASP A 1 165 ? 9.290 -11.011 -16.167 1.00 72.88 165 ASP A CA 1
ATOM 1266 C C . ASP A 1 165 ? 7.830 -10.700 -15.798 1.00 72.88 165 ASP A C 1
ATOM 1268 O 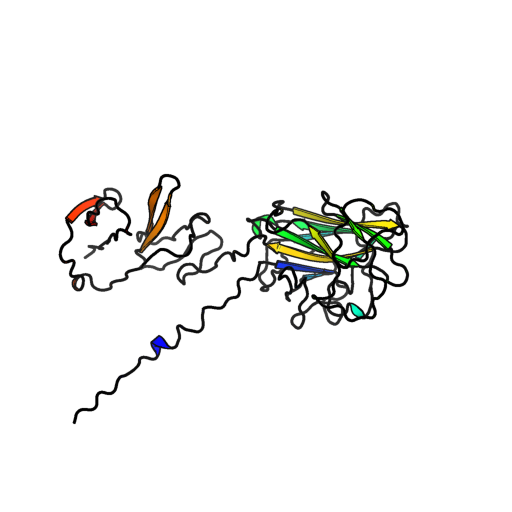O . ASP A 1 165 ? 7.303 -11.160 -14.791 1.00 72.88 165 ASP A O 1
ATOM 1272 N N . ASN A 1 166 ? 7.145 -9.949 -16.662 1.00 66.19 166 ASN A N 1
ATOM 1273 C CA . ASN A 1 166 ? 5.713 -9.647 -16.533 1.00 66.19 166 ASN A CA 1
ATOM 1274 C C . ASN A 1 166 ? 4.798 -10.652 -17.269 1.00 66.19 166 ASN A C 1
ATOM 1276 O O . ASN A 1 166 ? 3.634 -10.344 -17.551 1.00 66.19 166 ASN A O 1
ATOM 1280 N N . LYS A 1 167 ? 5.324 -11.826 -17.658 1.00 59.03 167 LYS A N 1
ATOM 1281 C CA . LYS A 1 167 ? 4.563 -12.861 -18.385 1.00 59.03 167 LYS A CA 1
ATOM 1282 C C . LYS A 1 167 ? 3.976 -13.924 -17.469 1.00 59.03 167 LYS A C 1
ATOM 1284 O O . LYS A 1 167 ? 3.025 -14.601 -17.864 1.00 59.03 167 LYS A O 1
ATOM 1289 N N . THR A 1 168 ? 4.543 -14.085 -16.283 1.00 68.38 168 THR A N 1
ATOM 1290 C CA . THR A 1 168 ? 4.059 -15.032 -15.284 1.00 68.38 168 THR A CA 1
ATOM 1291 C C . THR A 1 168 ? 2.866 -14.417 -14.553 1.00 68.38 168 THR A C 1
ATOM 1293 O O . THR A 1 168 ? 2.886 -13.234 -14.224 1.00 68.38 168 THR A O 1
ATOM 1296 N N . VAL A 1 169 ? 1.800 -15.198 -14.346 1.00 80.25 169 VAL A N 1
ATOM 1297 C CA . VAL A 1 169 ? 0.632 -14.741 -13.578 1.00 80.25 169 VAL A CA 1
ATOM 1298 C C . VAL A 1 169 ? 1.085 -14.445 -12.152 1.00 80.25 169 VAL A C 1
ATOM 1300 O O . VAL A 1 169 ? 1.614 -15.326 -11.466 1.00 80.25 169 VAL A O 1
ATOM 1303 N N . LEU A 1 170 ? 0.905 -13.200 -11.732 1.00 87.62 170 LEU A N 1
ATOM 1304 C CA . LEU A 1 170 ? 1.261 -12.757 -10.396 1.00 87.62 170 LEU A CA 1
ATOM 1305 C C . LEU A 1 170 ? 0.173 -13.164 -9.399 1.00 87.62 170 LEU A C 1
ATOM 1307 O O . LEU A 1 170 ? -1.017 -13.029 -9.674 1.00 87.62 170 LEU A O 1
ATOM 1311 N N . THR A 1 171 ? 0.583 -13.653 -8.235 1.00 87.12 171 THR A N 1
ATOM 1312 C CA . THR A 1 171 ? -0.308 -14.046 -7.143 1.00 87.12 171 THR A CA 1
ATOM 1313 C C . THR A 1 171 ? 0.193 -13.460 -5.819 1.00 87.12 171 THR A C 1
ATOM 1315 O O . THR A 1 171 ? 1.376 -13.130 -5.696 1.00 87.12 171 THR A O 1
ATOM 1318 N N . PRO A 1 172 ? -0.669 -13.337 -4.795 1.00 88.19 172 PRO A N 1
ATOM 1319 C CA . PRO A 1 172 ? -0.266 -12.867 -3.467 1.00 88.19 172 PRO A CA 1
ATOM 1320 C C . PRO A 1 172 ? 0.920 -13.616 -2.832 1.00 88.19 172 PRO A C 1
ATOM 1322 O O . PRO A 1 172 ? 1.574 -13.085 -1.934 1.00 88.19 172 PRO A O 1
ATOM 1325 N N . GLU A 1 173 ? 1.208 -14.843 -3.273 1.00 88.00 173 GLU A N 1
ATOM 1326 C CA . GLU A 1 173 ? 2.294 -15.683 -2.758 1.00 88.00 173 GLU A CA 1
ATOM 1327 C C . GLU A 1 173 ? 3.642 -15.464 -3.461 1.00 88.00 173 GLU A C 1
ATOM 1329 O O . GLU A 1 173 ? 4.667 -15.896 -2.934 1.00 88.00 173 GLU A O 1
ATOM 1334 N N . ASN A 1 174 ? 3.664 -14.838 -4.645 1.00 88.88 174 ASN A N 1
ATOM 1335 C CA . ASN A 1 174 ? 4.873 -14.713 -5.472 1.00 88.88 174 ASN A CA 1
ATOM 1336 C C . ASN A 1 174 ? 5.331 -13.262 -5.717 1.00 88.88 174 ASN A C 1
ATOM 1338 O O . ASN A 1 174 ? 6.264 -13.025 -6.487 1.00 88.88 174 ASN A O 1
ATOM 1342 N N . ILE A 1 175 ? 4.723 -12.295 -5.027 1.00 93.38 175 ILE A N 1
ATOM 1343 C CA . ILE A 1 175 ? 5.174 -10.902 -5.022 1.00 93.38 175 ILE A CA 1
ATOM 1344 C C . ILE A 1 175 ? 6.479 -10.719 -4.237 1.00 93.38 175 ILE A C 1
ATOM 1346 O O . ILE A 1 175 ? 6.793 -11.445 -3.296 1.00 93.38 175 ILE A O 1
ATOM 1350 N N . LEU A 1 176 ? 7.245 -9.700 -4.625 1.00 95.56 176 LEU A N 1
ATOM 1351 C CA . LEU A 1 176 ? 8.604 -9.461 -4.143 1.00 95.56 176 LEU A CA 1
ATOM 1352 C C . LEU A 1 176 ? 8.635 -8.179 -3.318 1.00 95.56 176 LEU A C 1
ATOM 1354 O O . LEU A 1 176 ? 8.175 -7.134 -3.777 1.00 95.56 176 LEU A O 1
ATOM 1358 N N . ARG A 1 177 ? 9.193 -8.253 -2.112 1.00 97.44 177 ARG A N 1
ATOM 1359 C CA . ARG A 1 177 ? 9.374 -7.095 -1.233 1.00 97.44 177 ARG A CA 1
ATOM 1360 C C . ARG A 1 177 ? 10.747 -6.475 -1.450 1.00 97.44 177 ARG A C 1
ATOM 1362 O O . ARG A 1 177 ? 11.740 -7.195 -1.391 1.00 97.44 177 ARG A O 1
ATOM 1369 N N . THR A 1 178 ? 10.828 -5.149 -1.540 1.00 98.31 178 THR A N 1
ATOM 1370 C CA . THR A 1 178 ? 12.099 -4.448 -1.295 1.00 98.31 178 THR A CA 1
ATOM 1371 C C . THR A 1 178 ? 12.269 -4.105 0.188 1.00 98.31 178 THR A C 1
ATOM 1373 O O . THR A 1 178 ? 11.330 -3.706 0.883 1.00 98.31 178 THR A O 1
ATOM 1376 N N . THR A 1 179 ? 13.494 -4.264 0.685 1.00 97.69 179 THR A N 1
ATOM 1377 C CA . THR A 1 179 ? 13.922 -3.843 2.029 1.00 97.69 179 THR A CA 1
ATOM 1378 C C . THR A 1 179 ? 15.135 -2.913 1.983 1.00 97.69 179 THR A C 1
ATOM 1380 O O . THR A 1 179 ? 15.709 -2.600 3.024 1.00 97.69 179 THR A O 1
ATOM 1383 N N . VAL A 1 180 ? 15.569 -2.505 0.787 1.00 98.25 180 VAL A N 1
ATOM 1384 C CA . VAL A 1 180 ? 16.765 -1.679 0.590 1.00 98.25 180 VAL A CA 1
ATOM 1385 C C . VAL A 1 180 ? 16.400 -0.224 0.844 1.00 98.25 180 VAL A C 1
ATOM 1387 O O . VAL A 1 180 ? 15.620 0.348 0.092 1.00 98.25 180 VAL A O 1
ATOM 1390 N N . THR A 1 181 ? 16.953 0.370 1.904 1.00 97.75 181 THR A N 1
ATOM 1391 C CA . THR A 1 181 ? 16.612 1.736 2.349 1.00 97.75 181 THR A CA 1
ATOM 1392 C C . THR A 1 181 ? 17.676 2.793 2.065 1.00 97.75 181 THR A C 1
ATOM 1394 O O . THR A 1 181 ? 17.495 3.969 2.376 1.00 97.75 181 THR A O 1
ATOM 1397 N N . GLN A 1 182 ? 18.791 2.385 1.467 1.00 97.06 182 GLN A N 1
ATOM 1398 C CA . GLN A 1 182 ? 19.859 3.266 1.007 1.00 97.06 182 GLN A CA 1
ATOM 1399 C C . GLN A 1 182 ? 20.061 3.038 -0.483 1.00 97.06 182 GLN A C 1
ATOM 1401 O O . GLN A 1 182 ? 19.941 1.898 -0.925 1.00 97.06 182 GLN A O 1
ATOM 1406 N N . ASP A 1 183 ? 20.377 4.100 -1.223 1.00 96.12 183 ASP A N 1
ATOM 1407 C CA . ASP A 1 183 ? 20.652 4.011 -2.655 1.00 96.12 183 ASP A CA 1
ATOM 1408 C C . ASP A 1 183 ? 21.781 2.990 -2.906 1.00 96.12 183 ASP A C 1
ATOM 1410 O O . ASP A 1 183 ? 22.915 3.214 -2.460 1.00 96.12 183 ASP A O 1
ATOM 1414 N N . PRO A 1 184 ? 21.491 1.851 -3.566 1.00 95.19 184 PRO A N 1
ATOM 1415 C CA . PRO A 1 184 ? 22.483 0.810 -3.807 1.00 95.19 184 PRO A CA 1
ATOM 1416 C C . PRO A 1 184 ? 23.420 1.150 -4.981 1.00 95.19 184 PRO A C 1
ATOM 1418 O O . PRO A 1 184 ? 24.360 0.401 -5.262 1.00 95.19 184 PRO A O 1
ATOM 1421 N N . GLY A 1 185 ? 23.189 2.276 -5.663 1.00 93.44 185 GLY A N 1
ATOM 1422 C CA . GLY A 1 185 ? 23.859 2.659 -6.895 1.00 93.44 185 GLY A CA 1
ATOM 1423 C C . GLY A 1 185 ? 23.290 1.937 -8.117 1.00 93.44 185 GLY A C 1
ATOM 1424 O O . GLY A 1 185 ? 22.778 0.819 -8.022 1.00 93.44 185 GLY A O 1
ATOM 1425 N N . SER A 1 186 ? 23.411 2.591 -9.275 1.00 90.81 186 SER A N 1
ATOM 1426 C CA . SER A 1 186 ? 22.869 2.112 -10.553 1.00 90.81 186 SER A CA 1
ATOM 1427 C C . SER A 1 186 ? 23.288 0.671 -10.869 1.00 90.81 186 SER A C 1
ATOM 1429 O O . SER A 1 186 ? 24.447 0.284 -10.674 1.00 90.81 186 SER A O 1
ATOM 1431 N N . GLY A 1 187 ? 22.331 -0.134 -11.327 1.00 90.12 187 GLY A N 1
ATOM 1432 C CA . GLY A 1 187 ? 22.483 -1.555 -11.635 1.00 90.12 187 GLY A CA 1
ATOM 1433 C C . GLY A 1 187 ? 22.382 -2.500 -10.434 1.00 90.12 187 GLY A C 1
ATOM 1434 O O . GLY A 1 187 ? 22.469 -3.714 -10.623 1.00 90.12 187 GLY A O 1
ATOM 1435 N N . ASN A 1 188 ? 22.213 -1.984 -9.210 1.00 95.12 188 ASN A N 1
ATOM 1436 C CA . ASN A 1 188 ? 22.142 -2.789 -7.980 1.00 95.12 188 ASN A CA 1
ATOM 1437 C C . ASN A 1 188 ? 20.779 -2.712 -7.269 1.00 95.12 188 ASN A C 1
ATOM 1439 O O . ASN A 1 188 ? 20.646 -3.182 -6.135 1.00 95.12 188 ASN A O 1
ATOM 1443 N N . PHE A 1 189 ? 19.770 -2.106 -7.896 1.00 96.69 189 PHE A N 1
ATOM 1444 C CA . PHE A 1 189 ? 18.425 -2.012 -7.336 1.00 96.69 189 PHE A CA 1
ATOM 1445 C C . PHE A 1 189 ? 17.761 -3.403 -7.334 1.00 96.69 189 PHE A C 1
ATOM 1447 O O . PHE A 1 189 ? 17.825 -4.108 -8.342 1.00 96.69 189 PHE A O 1
ATOM 1454 N N . PRO A 1 190 ? 17.131 -3.840 -6.227 1.00 96.56 190 PRO A N 1
ATOM 1455 C CA . PRO A 1 190 ? 16.470 -5.141 -6.182 1.00 96.56 190 PRO A CA 1
ATOM 1456 C C . PRO A 1 190 ? 15.157 -5.122 -6.973 1.00 96.56 190 PRO A C 1
ATOM 1458 O O . PRO A 1 190 ? 14.417 -4.136 -6.934 1.00 96.56 190 PRO A O 1
ATOM 1461 N N . GLU A 1 191 ? 14.830 -6.235 -7.629 1.00 95.69 191 GLU A N 1
ATOM 1462 C CA . GLU A 1 191 ? 13.495 -6.441 -8.194 1.00 95.69 191 GLU A CA 1
ATOM 1463 C C . GLU A 1 191 ? 12.443 -6.459 -7.071 1.00 95.69 191 GLU A C 1
ATOM 1465 O O . GLU A 1 191 ? 12.585 -7.196 -6.090 1.00 95.69 191 GLU A O 1
ATOM 1470 N N . ALA A 1 192 ? 11.386 -5.651 -7.197 1.00 96.69 192 ALA A N 1
ATOM 1471 C CA . ALA A 1 192 ? 10.307 -5.628 -6.213 1.00 96.69 192 ALA A CA 1
ATOM 1472 C C . ALA A 1 192 ? 8.945 -5.253 -6.803 1.00 96.69 192 ALA A C 1
ATOM 1474 O O . ALA A 1 192 ? 8.835 -4.461 -7.733 1.00 96.69 192 ALA A O 1
ATOM 1475 N N . HIS A 1 193 ? 7.909 -5.801 -6.178 1.00 96.50 193 HIS A N 1
ATOM 1476 C CA . HIS A 1 193 ? 6.499 -5.523 -6.427 1.00 96.50 193 HIS A CA 1
ATOM 1477 C C . HIS A 1 193 ? 5.878 -4.655 -5.324 1.00 96.50 193 HIS A C 1
ATOM 1479 O O . HIS A 1 193 ? 4.822 -4.060 -5.527 1.00 96.50 193 HIS A O 1
ATOM 1485 N N . TYR A 1 194 ? 6.489 -4.601 -4.134 1.00 98.25 194 TYR A N 1
ATOM 1486 C CA . TYR A 1 194 ? 5.975 -3.791 -3.033 1.00 98.25 194 TYR A CA 1
ATOM 1487 C C . TYR A 1 194 ? 7.039 -3.373 -2.010 1.00 98.25 194 TYR A C 1
ATOM 1489 O O . TYR A 1 194 ? 8.105 -3.985 -1.880 1.00 98.25 194 TYR A O 1
ATOM 1497 N N . ALA A 1 195 ? 6.699 -2.344 -1.236 1.00 98.56 195 ALA A N 1
ATOM 1498 C CA . ALA A 1 195 ? 7.415 -1.886 -0.050 1.00 98.56 195 ALA A CA 1
ATOM 1499 C C . ALA A 1 195 ? 6.446 -1.747 1.135 1.00 98.56 195 ALA A C 1
ATOM 1501 O O . ALA A 1 195 ? 5.247 -1.558 0.935 1.00 98.56 195 ALA A O 1
ATOM 1502 N N . VAL A 1 196 ? 6.963 -1.835 2.366 1.00 98.56 196 VAL A N 1
ATOM 1503 C CA . VAL A 1 196 ? 6.151 -1.724 3.592 1.00 98.56 196 VAL A CA 1
ATOM 1504 C C . VAL A 1 196 ? 6.690 -0.614 4.488 1.00 98.56 196 VAL A C 1
ATOM 1506 O O . VAL A 1 196 ? 7.865 -0.643 4.862 1.00 98.56 196 VAL A O 1
ATOM 1509 N N . PHE A 1 197 ? 5.833 0.336 4.853 1.00 98.44 197 PHE A N 1
ATOM 1510 C CA . PHE A 1 197 ? 6.131 1.426 5.783 1.00 98.44 197 PHE A CA 1
ATOM 1511 C C . PHE A 1 197 ? 5.430 1.174 7.119 1.00 98.44 197 PHE A C 1
ATOM 1513 O O . PHE A 1 197 ? 4.227 0.926 7.144 1.00 98.44 197 PHE A O 1
ATOM 1520 N N . GLY A 1 198 ? 6.174 1.254 8.225 1.00 95.88 198 GLY A N 1
ATOM 1521 C CA . GLY A 1 198 ? 5.682 0.854 9.547 1.00 95.88 198 GLY A CA 1
ATOM 1522 C C . GLY A 1 198 ? 5.549 -0.666 9.711 1.00 95.88 198 GLY A C 1
ATOM 1523 O O . GLY A 1 198 ? 5.916 -1.445 8.828 1.00 95.88 198 GLY A O 1
ATOM 1524 N N . SER A 1 199 ? 5.045 -1.086 10.867 1.00 93.00 199 SER A N 1
ATOM 1525 C CA . SER A 1 199 ? 4.625 -2.465 11.150 1.00 93.00 199 SER A CA 1
ATOM 1526 C C . SER A 1 199 ? 3.605 -2.478 12.292 1.00 93.00 199 SER A C 1
ATOM 1528 O O . SER A 1 199 ? 3.328 -1.430 12.874 1.00 93.00 199 SER A O 1
ATOM 1530 N N . LYS A 1 200 ? 3.078 -3.654 12.656 1.00 87.88 200 LYS A N 1
ATOM 1531 C CA . LYS A 1 200 ? 2.232 -3.796 13.852 1.00 87.88 200 LYS A CA 1
ATOM 1532 C C . LYS A 1 200 ? 2.983 -3.418 15.141 1.00 87.88 200 LYS A C 1
ATOM 1534 O O . LYS A 1 200 ? 2.409 -2.828 16.045 1.00 87.88 200 LYS A O 1
ATOM 1539 N N . GLU A 1 201 ? 4.283 -3.707 15.216 1.00 87.88 201 GLU A N 1
ATOM 1540 C CA . GLU A 1 201 ? 5.144 -3.411 16.374 1.00 87.88 201 GLU A CA 1
ATOM 1541 C C . GLU A 1 201 ? 5.667 -1.967 16.389 1.00 87.88 201 GLU A C 1
ATOM 1543 O O . GLU A 1 201 ? 6.074 -1.462 17.436 1.00 87.88 201 GLU A O 1
ATOM 1548 N N . ALA A 1 202 ? 5.691 -1.309 15.228 1.00 88.69 202 ALA A N 1
ATOM 1549 C CA . ALA A 1 202 ? 6.112 0.077 15.062 1.00 88.69 202 ALA A CA 1
ATOM 1550 C C . ALA A 1 202 ? 5.126 0.834 14.151 1.00 88.69 202 ALA A C 1
ATOM 1552 O O . ALA A 1 202 ? 5.472 1.172 13.009 1.00 88.69 202 ALA A O 1
ATOM 1553 N N . PRO A 1 203 ? 3.892 1.071 14.627 1.00 93.88 203 PRO A N 1
ATOM 1554 C CA . PRO A 1 203 ? 2.851 1.661 13.805 1.00 93.88 203 PRO A CA 1
ATOM 1555 C C . PRO A 1 203 ? 3.050 3.153 13.556 1.00 93.88 203 PRO A C 1
ATOM 1557 O O . PRO A 1 203 ? 3.722 3.877 14.297 1.00 93.88 203 PRO A O 1
ATOM 1560 N N . ILE A 1 204 ? 2.441 3.610 12.470 1.00 94.06 204 ILE A N 1
ATOM 1561 C CA . ILE A 1 204 ? 2.385 5.006 12.061 1.00 94.06 204 ILE A CA 1
ATOM 1562 C C . ILE A 1 204 ? 1.129 5.635 12.673 1.00 94.06 204 ILE A C 1
ATOM 1564 O O . ILE A 1 204 ? 0.045 5.070 12.587 1.00 94.06 204 ILE A O 1
ATOM 1568 N N . PHE A 1 205 ? 1.273 6.827 13.260 1.00 91.56 205 PHE A N 1
ATOM 1569 C CA . PHE A 1 205 ? 0.183 7.550 13.937 1.00 91.56 205 PHE A CA 1
ATOM 1570 C C . PHE A 1 205 ? -0.144 8.912 13.302 1.00 91.56 205 PHE A C 1
ATOM 1572 O O . PHE A 1 205 ? -0.836 9.732 13.911 1.00 91.56 205 PHE A O 1
ATOM 1579 N N . PHE A 1 206 ? 0.394 9.215 12.115 1.00 91.62 206 PHE A N 1
ATOM 1580 C CA . PHE A 1 206 ? 0.119 10.502 11.474 1.00 91.62 206 PHE A CA 1
ATOM 1581 C C . PHE A 1 206 ? -1.308 10.537 10.928 1.00 91.62 206 PHE A C 1
ATOM 1583 O O . PHE A 1 206 ? -1.731 9.571 10.294 1.00 91.62 206 PHE A O 1
ATOM 1590 N N . PRO A 1 207 ? -2.036 11.652 11.116 1.00 88.56 207 PRO A N 1
ATOM 1591 C CA . PRO A 1 207 ? -3.392 11.793 10.593 1.00 88.56 207 PRO A CA 1
ATOM 1592 C C . PRO A 1 207 ? -3.427 11.899 9.063 1.00 88.56 207 PRO A C 1
ATOM 1594 O O . PRO A 1 207 ? -4.483 11.727 8.467 1.00 88.56 207 PRO A O 1
ATOM 1597 N N . PHE A 1 208 ? -2.285 12.171 8.431 1.00 94.94 208 PHE A N 1
ATOM 1598 C CA . PHE A 1 208 ? -2.114 12.135 6.987 1.00 94.94 208 PHE A CA 1
ATOM 1599 C C . PHE A 1 208 ? -0.745 11.556 6.626 1.00 94.94 208 PHE A C 1
ATOM 1601 O O . PHE A 1 208 ? 0.197 11.629 7.423 1.00 94.94 208 PHE A O 1
ATOM 1608 N N . ILE A 1 209 ? -0.623 11.011 5.419 1.00 96.69 209 ILE A N 1
ATOM 1609 C CA . ILE A 1 209 ? 0.638 10.486 4.886 1.00 96.69 209 ILE A CA 1
ATOM 1610 C C . ILE A 1 209 ? 0.675 10.614 3.368 1.00 96.69 209 ILE A C 1
ATOM 1612 O O . ILE A 1 209 ? -0.330 10.390 2.697 1.00 96.69 209 ILE A O 1
ATOM 1616 N N . THR A 1 210 ? 1.844 10.955 2.829 1.00 96.06 210 THR A N 1
ATOM 1617 C CA . THR A 1 210 ? 2.067 11.040 1.385 1.00 96.06 210 THR A CA 1
ATOM 1618 C C . THR A 1 210 ? 3.018 9.939 0.956 1.00 96.06 210 THR A C 1
ATOM 1620 O O . THR A 1 210 ? 4.160 9.908 1.408 1.00 96.06 210 THR A O 1
ATOM 1623 N N . ILE A 1 211 ? 2.561 9.067 0.061 1.00 96.75 211 ILE A N 1
ATOM 1624 C CA . ILE A 1 211 ? 3.408 8.089 -0.614 1.00 96.75 211 ILE A CA 1
ATOM 1625 C C . ILE A 1 211 ? 3.824 8.659 -1.963 1.00 96.75 211 ILE A C 1
ATOM 1627 O O . ILE A 1 211 ? 2.982 9.006 -2.792 1.00 96.75 211 ILE A O 1
ATOM 1631 N N . ARG A 1 212 ? 5.133 8.743 -2.172 1.00 94.25 212 ARG A N 1
ATOM 1632 C CA . ARG A 1 212 ? 5.757 9.281 -3.376 1.00 94.25 212 ARG A CA 1
ATOM 1633 C C . ARG A 1 212 ? 6.575 8.212 -4.073 1.00 94.25 212 ARG A C 1
ATOM 1635 O O . ARG A 1 212 ? 7.295 7.475 -3.404 1.00 94.25 212 ARG A O 1
ATOM 1642 N N . VAL A 1 213 ? 6.519 8.171 -5.399 1.00 93.56 213 VAL A N 1
ATOM 1643 C CA . VAL A 1 213 ? 7.456 7.401 -6.228 1.00 93.56 213 VAL A CA 1
ATOM 1644 C C . VAL A 1 213 ? 8.258 8.343 -7.120 1.00 93.56 213 VAL A C 1
ATOM 1646 O O . VAL A 1 213 ? 7.726 9.334 -7.627 1.00 93.56 213 VAL A O 1
ATOM 1649 N N . ASP A 1 214 ? 9.540 8.036 -7.284 1.00 92.19 214 ASP A N 1
ATOM 1650 C CA . ASP A 1 214 ? 10.480 8.838 -8.064 1.00 92.19 214 ASP A CA 1
ATOM 1651 C C . ASP A 1 214 ? 11.512 7.936 -8.759 1.00 92.19 214 ASP A C 1
ATOM 1653 O O . ASP A 1 214 ? 11.844 6.849 -8.274 1.00 92.19 214 ASP A O 1
ATOM 1657 N N . THR A 1 215 ? 12.009 8.387 -9.906 1.00 91.75 215 THR A N 1
ATOM 1658 C CA . THR A 1 215 ? 12.952 7.654 -10.755 1.00 91.75 215 THR A CA 1
ATOM 1659 C C . THR A 1 215 ? 14.354 8.196 -10.543 1.00 91.75 215 THR A C 1
ATOM 1661 O O . THR A 1 215 ? 14.579 9.399 -10.603 1.00 91.75 215 THR A O 1
ATOM 1664 N N . VAL A 1 216 ? 15.308 7.297 -10.349 1.00 90.94 216 VAL A N 1
ATOM 1665 C CA . VAL A 1 216 ? 16.734 7.610 -10.243 1.00 90.94 216 VAL A CA 1
ATOM 1666 C C . VAL A 1 216 ? 17.416 7.467 -11.603 1.00 90.94 216 VAL A C 1
ATOM 1668 O O . VAL A 1 216 ? 18.153 8.362 -12.009 1.00 90.94 216 VAL A O 1
ATOM 1671 N N . ASP A 1 217 ? 17.162 6.367 -12.316 1.00 89.12 217 ASP A N 1
ATOM 1672 C CA . ASP A 1 217 ? 17.800 6.068 -13.603 1.00 89.12 217 ASP A CA 1
ATOM 1673 C C . ASP A 1 217 ? 16.917 5.167 -14.489 1.00 89.12 217 ASP A C 1
ATOM 1675 O O . ASP A 1 217 ? 15.957 4.546 -14.029 1.00 89.12 217 ASP A O 1
ATOM 1679 N N . GLY A 1 218 ? 17.252 5.080 -15.776 1.00 87.94 218 GLY A N 1
ATOM 1680 C CA . GLY A 1 218 ? 16.642 4.146 -16.717 1.00 87.94 218 GLY A CA 1
ATOM 1681 C C . GLY A 1 218 ? 15.223 4.517 -17.158 1.00 87.94 218 GLY A C 1
ATOM 1682 O O . GLY A 1 218 ? 14.925 5.664 -17.503 1.00 87.94 218 GLY A O 1
ATOM 1683 N N . GLY A 1 219 ? 14.364 3.498 -17.260 1.00 89.06 219 GLY A N 1
ATOM 1684 C CA . GLY A 1 219 ? 12.960 3.654 -17.632 1.00 89.06 219 GLY A CA 1
ATOM 1685 C C . GLY A 1 219 ? 12.080 4.226 -16.519 1.00 89.06 219 GLY A C 1
ATOM 1686 O O . GLY A 1 219 ? 12.550 4.848 -15.574 1.00 89.06 219 GLY A O 1
ATOM 1687 N N . ALA A 1 220 ? 10.768 4.030 -16.635 1.00 89.94 220 ALA A N 1
ATOM 1688 C CA . ALA A 1 220 ? 9.829 4.515 -15.628 1.00 89.94 220 ALA A CA 1
ATOM 1689 C C . ALA A 1 220 ? 9.693 3.551 -14.448 1.00 89.94 220 ALA A C 1
ATOM 1691 O O . ALA A 1 220 ? 9.685 2.329 -14.632 1.00 89.94 220 ALA A O 1
ATOM 1692 N N . VAL A 1 221 ? 9.465 4.122 -13.269 1.00 92.94 221 VAL A N 1
ATOM 1693 C CA . VAL A 1 221 ? 8.937 3.411 -12.099 1.00 92.94 221 VAL A CA 1
ATOM 1694 C C . VAL A 1 221 ? 7.559 3.961 -11.761 1.00 92.94 221 VAL A C 1
ATOM 1696 O O . VAL A 1 221 ? 7.241 5.094 -12.108 1.00 92.94 221 VAL A O 1
ATOM 1699 N N . SER A 1 222 ? 6.716 3.169 -11.115 1.00 93.06 222 SER A N 1
ATOM 1700 C CA . SER A 1 222 ? 5.322 3.525 -10.884 1.00 93.06 222 SER A CA 1
ATOM 1701 C C . SER A 1 222 ? 4.833 3.063 -9.525 1.00 93.06 222 SER A C 1
ATOM 1703 O O . SER A 1 222 ? 5.204 1.987 -9.058 1.00 93.06 222 SER A O 1
ATOM 1705 N N . ILE A 1 223 ? 3.955 3.866 -8.929 1.00 94.12 223 ILE A N 1
ATOM 1706 C CA . ILE A 1 223 ? 3.053 3.427 -7.872 1.00 94.12 223 ILE A CA 1
ATOM 1707 C C . ILE A 1 223 ? 1.738 3.010 -8.519 1.00 94.12 223 ILE A C 1
ATOM 1709 O O . ILE A 1 223 ? 1.205 3.710 -9.382 1.00 94.12 223 ILE A O 1
ATOM 1713 N N . CYS A 1 224 ? 1.255 1.841 -8.125 1.00 94.12 224 CYS A N 1
ATOM 1714 C CA . CYS A 1 224 ? 0.153 1.162 -8.800 1.00 94.12 224 CYS A CA 1
ATOM 1715 C C . CYS A 1 224 ? -1.034 0.953 -7.849 1.00 94.12 224 CYS A C 1
ATOM 1717 O O . CYS A 1 224 ? -2.195 1.035 -8.234 1.00 94.12 224 CYS A O 1
ATOM 1719 N N . GLY A 1 225 ? -0.749 0.814 -6.556 1.00 95.56 225 GLY A N 1
ATOM 1720 C CA . GLY A 1 225 ? -1.766 0.789 -5.518 1.00 95.56 225 GLY A CA 1
ATOM 1721 C C . GLY A 1 225 ? -1.169 0.934 -4.130 1.00 95.56 225 GLY A C 1
ATOM 1722 O O . GLY A 1 225 ? 0.051 0.894 -3.949 1.00 95.56 225 GLY A O 1
ATOM 1723 N N . VAL A 1 226 ? -2.037 1.097 -3.140 1.00 97.88 226 VAL A N 1
ATOM 1724 C CA . VAL A 1 226 ? -1.660 1.205 -1.729 1.00 97.88 226 VAL A CA 1
ATOM 1725 C C . VAL A 1 226 ? -2.676 0.459 -0.877 1.00 97.88 226 VAL A C 1
ATOM 1727 O O . VAL A 1 226 ? -3.874 0.579 -1.108 1.00 97.88 226 VAL A O 1
ATOM 1730 N N . GLN A 1 227 ? -2.203 -0.272 0.129 1.00 98.19 227 GLN A N 1
ATOM 1731 C CA . GLN A 1 227 ? -3.026 -0.707 1.253 1.00 98.19 227 GLN A CA 1
ATOM 1732 C C . GLN A 1 227 ? -2.589 0.008 2.524 1.00 98.19 227 GLN A C 1
ATOM 1734 O O . GLN A 1 227 ? -1.396 0.073 2.817 1.00 98.19 227 GLN A O 1
ATOM 1739 N N . ILE A 1 228 ? -3.558 0.511 3.279 1.00 98.12 228 ILE A N 1
ATOM 1740 C CA . ILE A 1 228 ? -3.375 1.009 4.640 1.00 98.12 228 ILE A CA 1
ATOM 1741 C C . ILE A 1 228 ? -4.061 0.020 5.560 1.00 98.12 228 ILE A C 1
ATOM 1743 O O . ILE A 1 228 ? -5.242 -0.274 5.382 1.00 98.12 228 ILE A O 1
ATOM 1747 N N . VAL A 1 229 ? -3.303 -0.520 6.502 1.00 96.88 229 VAL A N 1
ATOM 1748 C CA . VAL A 1 229 ? -3.718 -1.655 7.317 1.00 96.88 229 VAL A CA 1
ATOM 1749 C C . VAL A 1 229 ? -3.635 -1.266 8.780 1.00 96.88 229 VAL A C 1
ATOM 1751 O O . VAL A 1 229 ? -2.602 -0.749 9.217 1.00 96.88 229 VAL A O 1
ATOM 1754 N N . SER A 1 230 ? -4.695 -1.544 9.539 1.00 94.00 230 SER A N 1
ATOM 1755 C CA . SER A 1 230 ? -4.679 -1.378 10.992 1.00 94.00 230 SER A CA 1
ATOM 1756 C C . SER A 1 230 ? -3.503 -2.135 11.611 1.00 94.00 230 SER A C 1
ATOM 1758 O O . SER A 1 230 ? -3.223 -3.290 11.273 1.00 94.00 230 SER A O 1
ATOM 1760 N N . ALA A 1 231 ? -2.798 -1.475 12.526 1.00 89.62 231 ALA A N 1
ATOM 1761 C CA . ALA A 1 231 ? -1.719 -2.093 13.283 1.00 89.62 231 ALA A CA 1
ATOM 1762 C C . ALA A 1 231 ? -2.227 -3.025 14.388 1.00 89.62 231 ALA A C 1
ATOM 1764 O O . ALA A 1 231 ? -1.484 -3.902 14.834 1.00 89.62 231 ALA A O 1
ATOM 1765 N N . SER A 1 232 ? -3.483 -2.859 14.806 1.00 78.06 232 SER A N 1
ATOM 1766 C CA . SER A 1 232 ? -4.150 -3.768 15.727 1.00 78.06 232 SER A CA 1
ATOM 1767 C C . SER A 1 232 ? -5.084 -4.709 14.960 1.00 78.06 232 SER A C 1
ATOM 1769 O O . SER A 1 232 ? -5.772 -4.313 14.016 1.00 78.06 232 SER A O 1
ATOM 1771 N N . ASP A 1 233 ? -5.146 -5.963 15.407 1.00 62.53 233 ASP A N 1
ATOM 1772 C CA . ASP A 1 233 ? -6.182 -6.916 14.983 1.00 62.53 233 ASP A CA 1
ATOM 1773 C C . ASP A 1 233 ? -7.526 -6.635 15.687 1.00 62.53 233 ASP A C 1
ATOM 1775 O O . ASP A 1 233 ? -8.457 -7.440 15.623 1.00 62.53 233 ASP A O 1
ATOM 1779 N N . VAL A 1 234 ? -7.628 -5.510 16.406 1.00 46.19 234 VAL A N 1
ATOM 1780 C CA . VAL A 1 234 ? -8.822 -5.119 17.145 1.00 46.19 234 VAL A CA 1
ATOM 1781 C C . VAL A 1 234 ? -9.783 -4.486 16.153 1.00 46.19 234 VAL A C 1
ATOM 1783 O O . VAL A 1 234 ? -9.691 -3.311 15.812 1.00 46.19 234 VAL A O 1
ATOM 1786 N N . VAL A 1 235 ? -10.733 -5.295 15.694 1.00 46.94 235 VAL A N 1
ATOM 1787 C CA . VAL A 1 235 ? -12.032 -4.785 15.260 1.00 46.94 235 VAL A CA 1
ATOM 1788 C C . VAL A 1 235 ? -12.527 -3.873 16.382 1.00 46.94 235 VAL A C 1
ATOM 1790 O O . VAL A 1 235 ? -12.619 -4.333 17.523 1.00 46.94 235 VAL A O 1
ATOM 1793 N N . VAL A 1 236 ? -12.848 -2.609 16.077 1.00 45.56 236 VAL A N 1
ATOM 1794 C CA . VAL A 1 236 ? -13.797 -1.845 16.897 1.00 45.56 236 VAL A CA 1
ATOM 1795 C C . VAL A 1 236 ? -15.023 -2.734 16.964 1.00 45.56 236 VAL A C 1
ATOM 1797 O O . VAL A 1 236 ? -15.748 -2.874 15.978 1.00 45.56 236 VAL A O 1
ATOM 1800 N N . LYS A 1 237 ? -15.164 -3.479 18.062 1.00 42.81 237 LYS A N 1
ATOM 1801 C CA . LYS A 1 237 ? -16.279 -4.390 18.228 1.00 42.81 237 LYS A CA 1
ATOM 1802 C C . LYS A 1 237 ? -17.515 -3.522 18.179 1.00 42.81 237 LYS A C 1
ATOM 1804 O O . LYS A 1 237 ? -17.802 -2.798 19.119 1.00 42.81 237 LYS A O 1
ATOM 1809 N N . THR A 1 238 ? -18.239 -3.613 17.074 1.00 45.78 238 THR A N 1
ATOM 1810 C CA . THR A 1 238 ? -19.565 -3.014 16.970 1.00 45.78 238 THR A CA 1
ATOM 1811 C C . THR A 1 238 ? -20.544 -3.722 17.895 1.00 45.78 238 THR A C 1
ATOM 1813 O O . THR A 1 238 ? -21.690 -3.310 17.939 1.00 45.78 238 THR A O 1
ATOM 1816 N N . ASP A 1 239 ? -20.121 -4.760 18.635 1.00 45.16 239 ASP A N 1
ATOM 1817 C CA . ASP A 1 239 ? -20.912 -5.463 19.626 1.00 45.16 239 ASP A CA 1
ATOM 1818 C C . ASP A 1 239 ? -20.197 -5.728 20.975 1.00 45.16 239 ASP A C 1
ATOM 1820 O O . ASP A 1 239 ? -19.130 -6.337 21.074 1.00 45.16 239 ASP A O 1
ATOM 1824 N N . TRP A 1 240 ? -20.840 -5.343 22.076 1.00 48.50 240 TRP A N 1
ATOM 1825 C CA . TRP A 1 240 ? -20.457 -5.710 23.439 1.00 48.50 240 TRP A CA 1
ATOM 1826 C C . TRP A 1 240 ? -21.579 -6.522 24.082 1.00 48.50 240 TRP A C 1
ATOM 1828 O O . TRP A 1 240 ? -22.722 -6.084 24.134 1.00 48.50 240 TRP A O 1
ATOM 1838 N N . ALA A 1 241 ? -21.275 -7.739 24.547 1.00 48.19 241 ALA A N 1
ATOM 1839 C CA . ALA A 1 241 ? -22.254 -8.649 25.159 1.00 48.19 241 ALA A CA 1
ATOM 1840 C C . ALA A 1 241 ? -23.531 -8.906 24.313 1.00 48.19 241 ALA A C 1
ATOM 1842 O O . ALA A 1 241 ? -24.575 -9.253 24.858 1.00 48.19 241 ALA A O 1
ATOM 1843 N N . GLY A 1 242 ? -23.438 -8.779 22.982 1.00 50.22 242 GLY A N 1
ATOM 1844 C CA . GLY A 1 242 ? -24.566 -8.931 22.052 1.00 50.22 242 GLY A CA 1
ATOM 1845 C C . GLY A 1 242 ? -25.349 -7.644 21.762 1.00 50.22 242 GLY A C 1
ATOM 1846 O O . GLY A 1 242 ? -26.325 -7.702 21.018 1.00 50.22 242 GLY A O 1
ATOM 1847 N N . TYR A 1 243 ? -24.924 -6.506 22.314 1.00 50.44 243 TYR A N 1
ATOM 1848 C CA . TYR A 1 243 ? -25.486 -5.179 22.059 1.00 50.44 243 TYR A CA 1
ATOM 1849 C C . TYR A 1 243 ? -24.588 -4.375 21.135 1.00 50.44 243 TYR A C 1
ATOM 1851 O O . TYR A 1 243 ? -23.372 -4.456 21.273 1.00 50.44 243 TYR A O 1
ATOM 1859 N N . THR A 1 244 ? -25.167 -3.571 20.245 1.00 54.38 244 THR A N 1
ATOM 1860 C CA . THR A 1 244 ? -24.382 -2.737 19.333 1.00 54.38 244 THR A CA 1
ATOM 1861 C C . THR A 1 244 ? -23.709 -1.577 20.077 1.00 54.38 244 THR A C 1
ATOM 1863 O O . THR A 1 244 ? -24.389 -0.861 20.808 1.00 54.38 244 THR A O 1
ATOM 1866 N N . ILE A 1 245 ? -22.395 -1.399 19.893 1.00 55.75 245 ILE A N 1
ATOM 1867 C CA . ILE A 1 245 ? -21.654 -0.210 20.341 1.00 55.75 245 ILE A CA 1
ATOM 1868 C C . ILE A 1 245 ? -21.731 0.837 19.230 1.00 55.75 245 ILE A C 1
ATOM 1870 O O . ILE A 1 245 ? -21.403 0.541 18.078 1.00 55.75 245 ILE A O 1
ATOM 1874 N N . ASP A 1 246 ? -22.190 2.037 19.560 1.00 52.16 246 ASP A N 1
ATOM 1875 C CA . ASP A 1 246 ? -22.252 3.151 18.624 1.00 52.16 246 ASP A CA 1
ATOM 1876 C C . ASP A 1 246 ? -20.866 3.804 18.402 1.00 52.16 246 ASP A C 1
ATOM 1878 O O . ASP A 1 246 ? -19.910 3.512 19.129 1.00 52.16 246 ASP A O 1
ATOM 1882 N N . PRO A 1 247 ? -20.718 4.674 17.383 1.00 49.69 247 PRO A N 1
ATOM 1883 C CA . PRO A 1 247 ? -19.442 5.326 17.073 1.00 49.69 247 PRO A CA 1
ATOM 1884 C C . PRO A 1 247 ? -18.871 6.204 18.195 1.00 49.69 247 PRO A C 1
ATOM 1886 O O . PRO A 1 247 ? -17.680 6.503 18.171 1.00 49.69 247 PRO A O 1
ATOM 1889 N N . ASP A 1 248 ? -19.699 6.616 19.156 1.00 49.53 248 ASP A N 1
ATOM 1890 C CA . ASP A 1 248 ? -19.305 7.460 20.285 1.00 49.53 248 ASP A CA 1
ATOM 1891 C C . ASP A 1 248 ? -18.921 6.618 21.527 1.00 49.53 248 ASP A C 1
ATOM 1893 O O . ASP A 1 248 ? -18.582 7.165 22.580 1.00 49.53 248 ASP A O 1
ATOM 1897 N N . GLY A 1 249 ? -18.925 5.282 21.407 1.00 46.97 249 GLY A N 1
ATOM 1898 C CA . GLY A 1 249 ? -18.529 4.343 22.461 1.00 46.97 249 GLY A CA 1
ATOM 1899 C C . GLY A 1 249 ? -19.652 3.987 23.437 1.00 46.97 249 GLY A C 1
ATOM 1900 O O . GLY A 1 249 ? -19.381 3.478 24.532 1.00 46.97 249 GLY A O 1
ATOM 1901 N N . TYR A 1 250 ? -20.905 4.255 23.069 1.00 49.31 250 TYR A N 1
ATOM 1902 C CA . TYR A 1 250 ? -22.067 3.966 23.894 1.00 49.31 250 TYR A CA 1
ATOM 1903 C C . TYR A 1 250 ? -22.787 2.689 23.468 1.00 49.31 250 TYR A C 1
ATOM 1905 O O . TYR A 1 250 ? -22.827 2.316 22.298 1.00 49.31 250 TYR A O 1
ATOM 1913 N N . VAL A 1 251 ? -23.401 2.021 24.443 1.00 54.59 251 VAL A N 1
ATOM 1914 C CA . VAL A 1 251 ? -24.241 0.841 24.221 1.00 54.59 251 VAL A CA 1
ATOM 1915 C C . VAL A 1 251 ? -25.674 1.149 24.650 1.00 54.59 251 VAL A C 1
ATOM 1917 O O . VAL A 1 251 ? -25.904 1.492 25.814 1.00 54.59 251 VAL A O 1
ATOM 1920 N N . ASP A 1 252 ? -26.630 0.996 23.729 1.00 60.22 252 ASP A N 1
ATOM 1921 C CA . ASP A 1 252 ? -28.063 0.981 24.050 1.00 60.22 252 ASP A CA 1
ATOM 1922 C C . ASP A 1 252 ? -28.443 -0.410 24.567 1.00 60.22 252 ASP A C 1
ATOM 1924 O O . ASP A 1 252 ? -28.490 -1.394 23.823 1.00 60.22 252 ASP A O 1
ATOM 1928 N N . THR A 1 253 ? -28.678 -0.499 25.870 1.00 58.06 253 THR A N 1
ATOM 1929 C CA . THR A 1 253 ? -29.045 -1.740 26.551 1.00 58.06 253 THR A CA 1
ATOM 1930 C C . THR A 1 253 ? -30.564 -1.911 26.711 1.00 58.06 253 THR A C 1
ATOM 1932 O O . THR A 1 253 ? -31.007 -2.935 27.245 1.00 58.06 253 THR A O 1
ATOM 1935 N N . GLY A 1 254 ? -31.366 -0.963 26.202 1.00 57.44 254 GLY A N 1
ATOM 1936 C CA . GLY A 1 254 ? -32.818 -0.883 26.373 1.00 57.44 254 GLY A CA 1
ATOM 1937 C C . GLY A 1 254 ? -33.269 -0.540 27.802 1.00 57.44 254 GLY A C 1
ATOM 1938 O O . GLY A 1 254 ? -32.465 -0.385 28.717 1.00 57.44 254 GLY A O 1
ATOM 1939 N N . ASP A 1 255 ? -34.588 -0.487 28.012 1.00 52.22 255 ASP A N 1
ATOM 1940 C CA . ASP A 1 255 ? -35.240 -0.018 29.254 1.00 52.22 255 ASP A CA 1
ATOM 1941 C C . ASP A 1 255 ? -35.090 -0.951 30.487 1.00 52.22 255 ASP A C 1
ATOM 1943 O O . ASP A 1 255 ? -35.855 -0.834 31.442 1.00 52.22 255 ASP A O 1
ATOM 1947 N N . ALA A 1 256 ? -34.201 -1.953 30.475 1.00 48.94 256 ALA A N 1
ATOM 1948 C CA . ALA A 1 256 ? -34.199 -3.001 31.511 1.00 48.94 256 ALA A CA 1
ATOM 1949 C C . ALA A 1 256 ? -32.823 -3.607 31.834 1.00 48.94 256 ALA A C 1
ATOM 1951 O O . ALA A 1 256 ? -32.731 -4.794 32.168 1.00 48.94 256 ALA A O 1
ATOM 1952 N N . PHE A 1 257 ? -31.744 -2.829 31.741 1.00 47.66 257 PHE A N 1
ATOM 1953 C CA . PHE A 1 257 ? -30.409 -3.322 32.077 1.00 47.66 257 PHE A CA 1
ATOM 1954 C C . PHE A 1 257 ? -29.925 -2.801 33.434 1.00 47.66 257 PHE A C 1
ATOM 1956 O O . PHE A 1 257 ? -29.567 -1.638 33.583 1.00 47.66 257 PHE A O 1
ATOM 1963 N N . MET A 1 258 ? -29.843 -3.699 34.420 1.00 49.19 258 MET A N 1
ATOM 1964 C CA . MET A 1 258 ? -28.987 -3.515 35.592 1.00 49.19 258 MET A CA 1
ATOM 1965 C C . MET A 1 258 ? -27.901 -4.584 35.573 1.00 49.19 258 MET A C 1
ATOM 1967 O O . MET A 1 258 ? -28.192 -5.780 35.620 1.00 49.19 258 MET A O 1
ATOM 1971 N N . GLY A 1 259 ? -26.645 -4.149 35.518 1.00 52.00 259 GLY A N 1
ATOM 1972 C CA . GLY A 1 259 ? -25.496 -5.041 35.449 1.00 52.00 259 GLY A CA 1
ATOM 1973 C C . GLY A 1 259 ? -24.312 -4.512 36.247 1.00 52.00 259 GLY A C 1
ATOM 1974 O O . GLY A 1 259 ? -24.039 -3.312 36.278 1.00 52.00 259 GLY A O 1
ATOM 1975 N N . LEU A 1 260 ? -23.596 -5.436 36.886 1.00 49.41 260 LEU A N 1
ATOM 1976 C CA . LEU A 1 260 ? -22.297 -5.199 37.508 1.00 49.41 260 LEU A CA 1
ATOM 1977 C C . LEU A 1 260 ? -21.230 -5.813 36.608 1.00 49.41 260 LEU A C 1
ATOM 1979 O O . LEU A 1 260 ? -21.236 -7.025 36.394 1.00 49.41 260 LEU A O 1
ATOM 1983 N N . LEU A 1 261 ? -20.317 -4.991 36.097 1.00 48.97 261 LEU A N 1
ATOM 1984 C CA . LEU A 1 261 ? -19.190 -5.451 35.296 1.00 48.97 261 LEU A CA 1
ATOM 1985 C C . LEU A 1 261 ? -17.916 -5.398 36.138 1.00 48.97 261 LEU A C 1
ATOM 1987 O O . LEU A 1 261 ? -17.480 -4.335 36.576 1.00 48.97 261 LEU A O 1
ATOM 1991 N N . ASN A 1 262 ? -17.301 -6.558 36.343 1.00 49.84 262 ASN A N 1
ATOM 1992 C CA . ASN A 1 262 ? -15.941 -6.640 36.857 1.00 49.84 262 ASN A CA 1
ATOM 1993 C C . ASN A 1 262 ? -14.975 -6.448 35.685 1.00 49.84 262 ASN A C 1
ATOM 1995 O O . ASN A 1 262 ? -14.963 -7.286 34.787 1.00 49.84 262 ASN A O 1
ATOM 1999 N N . TYR A 1 263 ? -14.186 -5.374 35.683 1.00 52.28 263 TYR A N 1
ATOM 2000 C CA . TYR A 1 263 ? -13.214 -5.114 34.611 1.00 52.28 263 TYR A CA 1
ATOM 2001 C C . TYR A 1 263 ? -11.772 -5.457 35.019 1.00 52.28 263 TYR A C 1
ATOM 2003 O O . TYR A 1 263 ? -10.816 -5.141 34.319 1.00 52.28 263 TYR A O 1
ATOM 2011 N N . GLY A 1 264 ? -11.605 -6.172 36.135 1.00 53.50 264 GLY A N 1
ATOM 2012 C CA . GLY A 1 264 ? -10.311 -6.631 36.623 1.00 53.50 264 GLY A CA 1
ATOM 2013 C C . GLY A 1 264 ? -9.779 -5.794 37.782 1.00 53.50 264 GLY A C 1
ATOM 2014 O O . GLY A 1 264 ? -10.534 -5.231 38.570 1.00 53.50 264 GLY A O 1
ATOM 2015 N N . THR A 1 265 ? -8.460 -5.786 37.945 1.00 54.12 265 THR A N 1
ATOM 2016 C CA . THR A 1 265 ? -7.750 -5.065 39.014 1.00 54.12 265 THR A CA 1
ATOM 2017 C C . THR A 1 265 ? -6.979 -3.893 38.434 1.00 54.12 265 THR A C 1
ATOM 2019 O O . THR A 1 265 ? -6.246 -4.072 37.462 1.00 54.12 265 THR A O 1
ATOM 2022 N N . ASP A 1 266 ? -7.100 -2.725 39.061 1.00 52.78 266 ASP A N 1
ATOM 2023 C CA . ASP A 1 266 ? -6.326 -1.538 38.711 1.00 52.78 266 ASP A CA 1
ATOM 2024 C C . ASP A 1 266 ? -4.812 -1.749 38.974 1.00 52.78 266 ASP A C 1
ATOM 2026 O O . ASP A 1 266 ? -4.408 -2.723 39.626 1.00 52.78 266 ASP A O 1
ATOM 2030 N N . PRO A 1 267 ? -3.929 -0.843 38.508 1.00 41.69 267 PRO A N 1
ATOM 2031 C CA . PRO A 1 267 ? -2.488 -0.938 38.764 1.00 41.69 267 PRO A CA 1
ATOM 2032 C C . PRO A 1 267 ? -2.094 -0.914 40.252 1.00 41.69 267 PRO A C 1
ATOM 2034 O O . PRO A 1 267 ? -0.954 -1.239 40.586 1.00 41.69 267 PRO A O 1
ATOM 2037 N N . ALA A 1 268 ? -3.005 -0.524 41.149 1.00 50.41 268 ALA A N 1
ATOM 2038 C CA . ALA A 1 268 ? -2.826 -0.568 42.597 1.00 50.41 268 ALA A CA 1
ATOM 2039 C C . ALA A 1 268 ? -3.302 -1.899 43.220 1.00 50.41 268 ALA A C 1
ATOM 2041 O O . ALA A 1 268 ? -3.174 -2.089 44.432 1.00 50.41 268 ALA A O 1
ATOM 2042 N N . GLY A 1 269 ? -3.804 -2.837 42.412 1.00 46.66 269 GLY A N 1
ATOM 2043 C CA . GLY A 1 269 ? -4.301 -4.140 42.842 1.00 46.66 269 GLY A CA 1
ATOM 2044 C C . GLY A 1 269 ? -5.709 -4.104 43.439 1.00 46.66 269 GLY A C 1
ATOM 2045 O O . GLY A 1 269 ? -6.121 -5.083 44.063 1.00 46.66 269 GLY A O 1
ATOM 2046 N N . MET A 1 270 ? -6.448 -3.004 43.279 1.00 44.38 270 MET A N 1
ATOM 2047 C CA . MET A 1 270 ? -7.842 -2.902 43.707 1.00 44.38 270 MET A CA 1
ATOM 2048 C C . MET A 1 270 ? -8.773 -3.387 42.601 1.00 44.38 270 MET A C 1
ATOM 2050 O O . MET A 1 270 ? -8.596 -3.041 41.438 1.00 44.38 270 MET A O 1
ATOM 2054 N N . MET A 1 271 ? -9.773 -4.203 42.951 1.00 48.78 271 MET A N 1
ATOM 2055 C CA . MET A 1 271 ? -10.761 -4.662 41.971 1.00 48.78 271 MET A CA 1
ATOM 2056 C C . MET A 1 271 ? -11.627 -3.490 41.501 1.00 48.78 271 MET A C 1
ATOM 2058 O O . MET A 1 271 ? -12.289 -2.837 42.312 1.00 48.78 271 MET A O 1
ATOM 2062 N N . GLY A 1 272 ? -11.629 -3.263 40.194 1.00 47.38 272 GLY A N 1
ATOM 2063 C CA . GLY A 1 272 ? -12.463 -2.301 39.503 1.00 47.38 272 GLY A CA 1
ATOM 2064 C C . GLY A 1 272 ? -13.830 -2.894 39.178 1.00 47.38 272 GLY A C 1
ATOM 2065 O O . GLY A 1 272 ? -13.946 -3.953 38.558 1.00 47.38 272 GLY A O 1
ATOM 2066 N N . TRP A 1 273 ? -14.879 -2.191 39.596 1.00 52.97 273 TRP A N 1
ATOM 2067 C CA . TRP A 1 273 ? -16.261 -2.524 39.266 1.00 52.97 273 TRP A CA 1
ATOM 2068 C C . TRP A 1 273 ? -16.905 -1.344 38.542 1.00 52.97 273 TRP A C 1
ATOM 2070 O O . TRP A 1 273 ? -16.890 -0.220 39.046 1.00 52.97 273 TRP A O 1
ATOM 2080 N N . LEU A 1 274 ? -17.463 -1.611 37.365 1.00 48.88 274 LEU A N 1
ATOM 2081 C CA . LEU A 1 274 ? -18.337 -0.708 36.627 1.00 48.88 274 LEU A CA 1
ATOM 2082 C C . LEU A 1 274 ? -19.783 -1.045 37.001 1.00 48.88 274 LEU A C 1
ATOM 2084 O O . LEU A 1 274 ? -20.214 -2.197 36.917 1.00 48.88 274 LEU A O 1
ATOM 2088 N N . TYR A 1 275 ? -20.515 -0.030 37.447 1.00 50.81 275 TYR A N 1
ATOM 2089 C CA . TYR A 1 275 ? -21.919 -0.140 37.826 1.00 50.81 275 TYR A CA 1
ATOM 2090 C C . TYR A 1 275 ? -22.753 0.519 36.732 1.00 50.81 275 TYR A C 1
ATOM 2092 O O . TYR A 1 275 ? -22.575 1.707 36.470 1.00 50.81 275 TYR A O 1
ATOM 2100 N N . SER A 1 276 ? -23.665 -0.234 36.118 1.00 46.41 276 SER A N 1
ATOM 2101 C CA . SER A 1 276 ? -24.731 0.331 35.292 1.00 46.41 276 SER A CA 1
ATOM 2102 C C . SER A 1 276 ? -26.007 0.333 36.128 1.00 46.41 276 SER A C 1
ATOM 2104 O O . SER A 1 276 ? -26.493 -0.725 36.536 1.00 46.41 276 SER A O 1
ATOM 2106 N N . VAL A 1 277 ? -26.489 1.530 36.459 1.00 41.31 277 VAL A N 1
ATOM 2107 C CA . VAL A 1 277 ? -27.814 1.744 37.049 1.00 41.31 277 VAL A CA 1
ATOM 2108 C C . VAL A 1 277 ? -28.708 2.300 35.961 1.00 41.31 277 VAL A C 1
ATOM 2110 O O . VAL A 1 277 ? -28.299 3.212 35.246 1.00 41.31 277 VAL A O 1
ATOM 2113 N N . ASP A 1 278 ? -29.912 1.749 35.868 1.00 43.09 278 ASP A N 1
ATOM 2114 C CA . ASP A 1 278 ? -30.961 2.277 35.014 1.00 43.09 278 ASP A CA 1
ATOM 2115 C C . ASP A 1 278 ? -31.261 3.731 35.409 1.00 43.09 278 ASP A C 1
ATOM 2117 O O . ASP A 1 278 ? -31.733 4.024 36.512 1.00 43.09 278 ASP A O 1
ATOM 2121 N N . VAL A 1 279 ? -30.926 4.646 34.502 1.00 38.06 279 VAL A N 1
ATOM 2122 C CA . VAL A 1 279 ? -31.401 6.033 34.520 1.00 38.06 279 VAL A CA 1
ATOM 2123 C C . VAL A 1 279 ? -32.009 6.408 33.162 1.00 38.06 279 VAL A C 1
ATOM 2125 O O . VAL A 1 279 ? -32.076 7.587 32.824 1.00 38.06 279 VAL A O 1
ATOM 2128 N N . GLY A 1 280 ? -32.438 5.418 32.369 1.00 38.44 280 GLY A N 1
ATOM 2129 C CA . GLY A 1 280 ? -32.942 5.639 31.013 1.00 38.44 280 GLY A CA 1
ATOM 2130 C C . GLY A 1 280 ? -31.913 6.190 30.018 1.00 38.44 280 GLY A C 1
ATOM 2131 O O . GLY A 1 280 ? -32.319 6.798 29.031 1.00 38.44 280 GLY A O 1
ATOM 2132 N N . GLU A 1 281 ? -30.606 6.016 30.257 1.00 48.91 281 GLU A N 1
ATOM 2133 C CA . GLU A 1 281 ? -29.552 6.492 29.352 1.00 48.91 281 GLU A CA 1
ATOM 2134 C C . GLU A 1 281 ? -28.363 5.524 29.213 1.00 48.91 281 GLU A C 1
ATOM 2136 O O . GLU A 1 281 ? -28.054 4.722 30.094 1.00 48.91 281 GLU A O 1
ATOM 2141 N N . TRP A 1 282 ? -27.731 5.650 28.046 1.00 39.38 282 TRP A N 1
ATOM 2142 C CA . TRP A 1 282 ? -26.599 4.937 27.463 1.00 39.38 282 TRP A CA 1
ATOM 2143 C C . TRP A 1 282 ? -25.438 4.584 28.411 1.00 39.38 282 TRP A C 1
ATOM 2145 O O . TRP A 1 282 ? -25.006 5.394 29.233 1.00 39.38 282 TRP A O 1
ATOM 2155 N N . LEU A 1 283 ? -24.845 3.397 28.226 1.00 45.00 283 LEU A N 1
ATOM 2156 C CA . LEU A 1 283 ? -23.638 2.971 28.946 1.00 45.00 283 LEU A CA 1
ATOM 2157 C C . LEU A 1 283 ? -22.373 3.375 28.173 1.00 45.00 283 LEU A C 1
ATOM 2159 O O . LEU A 1 283 ? -22.143 2.865 27.081 1.00 45.00 283 LEU A O 1
ATOM 2163 N N . TYR A 1 284 ? -21.536 4.241 28.752 1.00 39.72 284 TYR A N 1
ATOM 2164 C CA . TYR A 1 284 ? -20.212 4.578 28.210 1.00 39.72 284 TYR A CA 1
ATOM 2165 C C . TYR A 1 284 ? -19.163 3.553 28.661 1.00 39.72 284 TYR A C 1
ATOM 2167 O O . TYR A 1 284 ? -18.951 3.375 29.866 1.00 39.72 284 TYR A O 1
ATOM 2175 N N . ILE A 1 285 ? -18.486 2.906 27.709 1.00 42.75 285 ILE A N 1
ATOM 2176 C CA . ILE A 1 285 ? -17.388 1.970 27.983 1.00 42.75 285 ILE A CA 1
ATOM 2177 C C . ILE A 1 285 ? -16.076 2.617 27.518 1.00 42.75 285 ILE A C 1
ATOM 2179 O O . ILE A 1 285 ? -15.895 2.813 26.320 1.00 42.75 285 ILE A O 1
ATOM 2183 N N . PRO A 1 286 ? -15.132 2.942 28.421 1.00 37.94 286 PRO A N 1
ATOM 2184 C CA . PRO A 1 286 ? -13.836 3.465 28.003 1.00 37.94 286 PRO A CA 1
ATOM 2185 C C . PRO A 1 286 ? -13.066 2.403 27.202 1.00 37.94 286 PRO A C 1
ATOM 2187 O O . PRO A 1 286 ? -12.932 1.269 27.665 1.00 37.94 286 PRO A O 1
ATOM 2190 N N . GLU A 1 287 ? -12.490 2.780 26.054 1.00 38.53 287 GLU A N 1
ATOM 2191 C CA . GLU A 1 287 ? -11.713 1.881 25.172 1.00 38.53 287 GLU A CA 1
ATOM 2192 C C . GLU A 1 287 ? -10.597 1.105 25.899 1.00 38.53 287 GLU A C 1
ATOM 2194 O O . GLU A 1 287 ? -10.259 -0.012 25.515 1.00 38.53 287 GLU A O 1
ATOM 2199 N N . ALA A 1 288 ? -10.056 1.656 26.989 1.00 36.88 288 ALA A N 1
ATOM 2200 C CA . ALA A 1 288 ? -8.974 1.048 27.762 1.00 36.88 288 ALA A CA 1
ATOM 2201 C C . ALA A 1 288 ? -9.395 -0.133 28.668 1.00 36.88 288 ALA A C 1
ATOM 2203 O O . ALA A 1 288 ? -8.520 -0.843 29.159 1.00 36.88 288 ALA A O 1
ATOM 2204 N N . GLU A 1 289 ? -10.694 -0.351 28.910 1.00 40.44 289 GLU A N 1
ATOM 2205 C CA . GLU A 1 289 ? -11.195 -1.254 29.968 1.00 40.44 289 GLU A CA 1
ATOM 2206 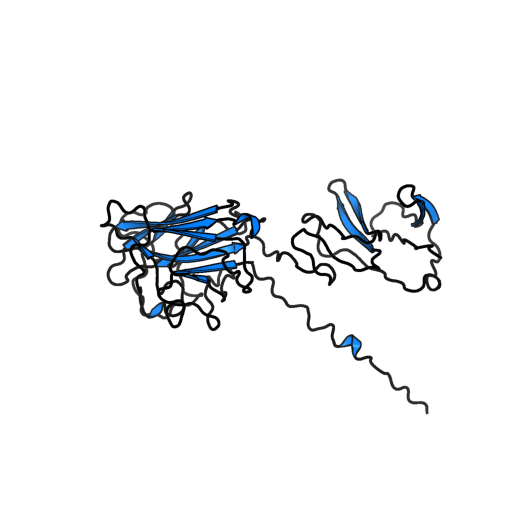C C . GLU A 1 289 ? -11.827 -2.560 29.438 1.00 40.44 289 GLU A C 1
ATOM 2208 O O . GLU A 1 289 ? -12.375 -3.364 30.199 1.00 40.44 289 GLU A O 1
ATOM 2213 N N . VAL A 1 290 ? -11.747 -2.829 28.129 1.00 39.12 290 VAL A N 1
ATOM 2214 C CA . VAL A 1 290 ? -12.265 -4.072 27.527 1.00 39.12 290 VAL A CA 1
ATOM 2215 C C . VAL A 1 290 ? -11.240 -5.202 27.683 1.00 39.12 290 VAL A C 1
ATOM 2217 O O . VAL A 1 290 ? -10.504 -5.540 26.757 1.00 39.12 290 VAL A O 1
ATOM 2220 N N . VAL A 1 291 ? -11.184 -5.820 28.866 1.00 36.31 291 VAL A N 1
ATOM 2221 C CA . VAL A 1 291 ? -10.328 -6.994 29.121 1.00 36.31 291 VAL A CA 1
ATOM 2222 C C . VAL A 1 291 ? -11.089 -8.296 28.809 1.00 36.31 291 VAL A C 1
ATOM 2224 O O . VAL A 1 291 ? -12.125 -8.568 29.422 1.00 36.31 291 VAL A O 1
ATOM 2227 N N . PRO A 1 292 ? -10.606 -9.160 27.894 1.00 32.88 292 PRO A N 1
ATOM 2228 C CA . PRO A 1 292 ? -11.238 -10.451 27.632 1.00 32.88 292 PRO A CA 1
ATOM 2229 C C . PRO A 1 292 ? -11.086 -11.419 28.818 1.00 32.88 292 PRO A C 1
ATOM 2231 O O . PRO A 1 292 ? -9.973 -11.678 29.270 1.00 32.88 292 PRO A O 1
ATOM 2234 N N . GLY A 1 293 ? -12.182 -12.058 29.246 1.00 32.97 293 GLY A N 1
ATOM 2235 C CA . GLY A 1 293 ? -12.112 -13.354 29.940 1.00 32.97 293 GLY A CA 1
ATOM 2236 C C . GLY A 1 293 ? -12.473 -13.419 31.427 1.00 32.97 293 GLY A C 1
ATOM 2237 O O . GLY A 1 293 ? -12.355 -14.500 32.001 1.00 32.97 293 GLY A O 1
ATOM 2238 N N . THR A 1 294 ? -12.975 -12.359 32.061 1.00 28.84 294 THR A N 1
ATOM 2239 C CA . THR A 1 294 ? -13.490 -12.457 33.440 1.00 28.84 294 THR A CA 1
ATOM 2240 C C . THR A 1 294 ? -14.791 -11.694 33.618 1.00 28.84 294 THR A C 1
ATOM 2242 O O . THR A 1 294 ? -14.827 -10.481 33.477 1.00 28.84 294 THR A O 1
ATOM 2245 N N . GLY A 1 295 ? -15.858 -12.416 33.958 1.00 34.62 295 GLY A N 1
ATOM 2246 C CA . GLY A 1 295 ? -17.149 -11.839 34.320 1.00 34.62 295 GLY A CA 1
ATOM 2247 C C . GLY A 1 295 ? -18.270 -12.859 34.153 1.00 34.62 295 GLY A C 1
ATOM 2248 O O . GLY A 1 295 ? -18.539 -13.315 33.045 1.00 34.62 295 GLY A O 1
ATOM 2249 N N . GLY A 1 296 ? -18.889 -13.260 35.262 1.00 32.25 296 GLY A N 1
ATOM 2250 C CA . GLY A 1 296 ? -20.150 -13.997 35.251 1.00 32.25 296 GLY A CA 1
ATOM 2251 C C . GLY A 1 296 ? -21.316 -13.019 35.353 1.00 32.25 296 GLY A C 1
ATOM 2252 O O . GLY A 1 296 ? -21.226 -12.039 36.086 1.00 32.25 296 GLY A O 1
ATOM 2253 N N . TRP A 1 297 ? -22.404 -13.306 34.643 1.00 35.81 297 TRP A N 1
ATOM 2254 C CA . TRP A 1 297 ? -23.642 -12.525 34.671 1.00 35.81 297 TRP A CA 1
ATOM 2255 C C . TRP A 1 297 ? -24.731 -13.324 35.388 1.00 35.81 297 TRP A C 1
ATOM 2257 O O . TRP A 1 297 ? -24.816 -14.541 35.212 1.00 35.81 297 TRP A O 1
ATOM 2267 N N . ALA A 1 298 ? -25.591 -12.653 36.154 1.00 34.53 298 ALA A N 1
ATOM 2268 C CA . ALA A 1 298 ? -26.830 -13.234 36.656 1.00 34.53 298 ALA A CA 1
ATOM 2269 C C . ALA A 1 298 ? -27.992 -12.291 36.338 1.00 34.53 298 ALA A C 1
ATOM 2271 O O . ALA A 1 298 ? -27.951 -11.112 36.674 1.00 34.53 298 ALA A O 1
ATOM 2272 N N . TYR A 1 299 ? -29.022 -12.834 35.695 1.00 34.25 299 TYR A N 1
ATOM 2273 C CA . TYR A 1 299 ? -30.297 -12.176 35.438 1.00 34.25 299 TYR A CA 1
ATOM 2274 C C . TYR A 1 299 ? -31.378 -12.956 36.185 1.00 34.25 299 TYR A C 1
ATOM 2276 O O . TYR A 1 299 ? -31.414 -14.185 36.087 1.00 34.25 299 TYR A O 1
ATOM 2284 N N . MET A 1 300 ? -32.242 -12.276 36.939 1.00 35.47 300 MET A N 1
ATOM 2285 C CA . MET A 1 300 ? -33.343 -12.925 37.653 1.00 35.47 300 MET A CA 1
ATOM 2286 C C . MET A 1 300 ? -34.629 -12.124 37.485 1.00 35.47 300 MET A C 1
ATOM 2288 O O . MET A 1 300 ? -34.659 -10.933 37.773 1.00 35.47 300 MET A O 1
ATOM 2292 N N . ASN A 1 301 ? -35.692 -12.809 37.063 1.00 32.38 301 ASN A N 1
ATOM 2293 C CA . ASN A 1 301 ? -37.031 -12.232 36.907 1.00 32.38 301 ASN A CA 1
ATOM 2294 C C . ASN A 1 301 ? -37.859 -12.254 38.202 1.00 32.38 301 ASN A C 1
ATOM 2296 O O . ASN A 1 301 ? -38.864 -11.555 38.287 1.00 32.38 301 ASN A O 1
ATOM 2300 N N . ASP A 1 302 ? -37.469 -13.069 39.187 1.00 38.09 302 ASP A N 1
ATOM 2301 C CA . ASP A 1 302 ? -38.154 -13.185 40.474 1.00 38.09 302 ASP A CA 1
ATOM 2302 C C . ASP A 1 302 ? -37.120 -13.344 41.609 1.00 38.09 302 ASP A C 1
ATOM 2304 O O . ASP A 1 302 ? -36.446 -14.375 41.695 1.00 38.09 302 ASP A O 1
ATOM 2308 N N . PRO A 1 303 ? -36.959 -12.343 42.492 1.00 40.53 303 PRO A N 1
ATOM 2309 C CA . PRO A 1 303 ? -36.005 -12.404 43.596 1.00 40.53 303 PRO A CA 1
ATOM 2310 C C . PRO A 1 303 ? -36.414 -13.391 44.701 1.00 40.53 303 PRO A C 1
ATOM 2312 O O . PRO A 1 303 ? -35.582 -13.736 45.541 1.00 40.53 303 PRO A O 1
ATOM 2315 N N . SER A 1 304 ? -37.662 -13.877 44.719 1.00 39.28 304 SER A N 1
ATOM 2316 C CA . SER A 1 304 ? -38.140 -14.832 45.729 1.00 39.28 304 SER A CA 1
ATOM 2317 C C . SER A 1 304 ? -37.574 -16.248 45.557 1.00 39.28 304 SER A C 1
ATOM 2319 O O . SER A 1 304 ? -37.602 -17.044 46.500 1.00 39.28 304 SER A O 1
ATOM 2321 N N . GLU A 1 305 ? -36.993 -16.552 44.393 1.00 35.91 305 GLU A N 1
ATOM 2322 C CA . GLU A 1 305 ? -36.293 -17.813 44.125 1.00 35.91 305 GLU A CA 1
ATOM 2323 C C . GLU A 1 305 ? -34.849 -17.824 44.670 1.00 35.91 305 GLU A C 1
ATOM 2325 O O . GLU A 1 305 ? -34.210 -18.880 44.723 1.00 35.91 305 GLU A O 1
ATOM 2330 N N . LEU A 1 306 ? -34.333 -16.679 45.140 1.00 37.66 306 LEU A N 1
ATOM 2331 C CA . LEU A 1 306 ? -32.971 -16.562 45.654 1.00 37.66 306 LEU A CA 1
ATOM 2332 C C . LEU A 1 306 ? -32.887 -16.976 47.135 1.00 37.66 306 LEU A C 1
ATOM 2334 O O . LEU A 1 306 ? -33.093 -16.181 48.052 1.00 37.66 306 LEU A O 1
ATOM 2338 N N . GLN A 1 307 ? -32.520 -18.233 47.389 1.00 36.28 307 GLN A N 1
ATOM 2339 C CA . GLN A 1 307 ? -32.170 -18.706 48.734 1.00 36.28 307 GLN A CA 1
ATOM 2340 C C . GLN A 1 307 ? -30.674 -18.486 49.007 1.00 36.28 307 GLN A C 1
ATOM 2342 O O . GLN A 1 307 ? -29.847 -19.358 48.748 1.00 36.28 307 GLN A O 1
ATOM 2347 N N . LEU A 1 308 ? -30.313 -17.318 49.550 1.00 37.38 308 LEU A N 1
ATOM 2348 C CA . LEU A 1 308 ? -28.956 -17.054 50.045 1.00 37.38 308 LEU A CA 1
ATOM 2349 C C . LEU A 1 308 ? -28.777 -17.676 51.435 1.00 37.38 308 LEU A C 1
ATOM 2351 O O . LEU A 1 308 ? -28.983 -17.028 52.461 1.00 37.38 308 LEU A O 1
ATOM 2355 N N . THR A 1 309 ? -28.398 -18.950 51.488 1.00 32.09 309 THR A N 1
ATOM 2356 C CA . THR A 1 309 ? -27.967 -19.576 52.741 1.00 32.09 309 THR A CA 1
ATOM 2357 C C . THR A 1 309 ? -26.492 -19.277 53.021 1.00 32.09 309 THR A C 1
ATOM 2359 O O . THR A 1 309 ? -25.609 -19.795 52.345 1.00 32.09 309 THR A O 1
ATOM 2362 N N . ASP A 1 310 ? -26.276 -18.506 54.091 1.00 35.50 310 ASP A N 1
ATOM 2363 C CA . ASP A 1 310 ? -25.175 -18.671 55.056 1.00 35.50 310 ASP A CA 1
ATOM 2364 C C . ASP A 1 310 ? -23.807 -18.018 54.765 1.00 35.50 310 ASP A C 1
ATOM 2366 O O . ASP A 1 310 ? -22.780 -18.687 54.788 1.00 35.50 310 ASP A O 1
ATOM 2370 N N . TRP A 1 311 ? -23.758 -16.706 54.490 1.00 35.41 311 TRP A N 1
ATOM 2371 C CA . TRP A 1 311 ? -22.494 -15.949 54.370 1.00 35.41 311 TRP A CA 1
ATOM 2372 C C . TRP A 1 311 ? -22.637 -14.602 55.098 1.00 35.41 311 TRP A C 1
ATOM 2374 O O . TRP A 1 311 ? -23.632 -13.914 54.899 1.00 35.41 311 TRP A O 1
ATOM 2384 N N . GLY A 1 312 ? -21.702 -14.259 55.994 1.00 39.44 312 GLY A N 1
ATOM 2385 C CA . GLY A 1 312 ? -21.783 -13.123 56.931 1.00 39.44 312 GLY A CA 1
ATOM 2386 C C . GLY A 1 312 ? -22.174 -11.786 56.283 1.00 39.44 312 GLY A C 1
ATOM 2387 O O . GLY A 1 312 ? -21.591 -11.367 55.287 1.00 39.44 312 GLY A O 1
ATOM 2388 N N . GLN A 1 313 ? -23.189 -11.132 56.855 1.00 46.75 313 GLN A N 1
ATOM 2389 C CA . GLN A 1 313 ? -24.056 -10.175 56.160 1.00 46.75 313 GLN A CA 1
ATOM 2390 C C . GLN A 1 313 ? -23.908 -8.727 56.651 1.00 46.75 313 GLN A C 1
ATOM 2392 O O . GLN A 1 313 ? -23.880 -8.488 57.860 1.00 46.75 313 GLN A O 1
ATOM 2397 N N . GLY A 1 314 ? -23.927 -7.759 55.725 1.00 46.09 314 GLY A N 1
ATOM 2398 C CA . GLY A 1 314 ? -24.113 -6.339 56.028 1.00 46.09 314 GLY A CA 1
ATOM 2399 C C . GLY A 1 314 ? -24.916 -5.611 54.945 1.00 46.09 314 GLY A C 1
ATOM 2400 O O . GLY A 1 314 ? -24.600 -5.694 53.760 1.00 46.09 314 GLY A O 1
ATOM 2401 N N . TRP A 1 315 ? -25.953 -4.882 55.362 1.00 46.31 315 TRP A N 1
ATOM 2402 C CA . TRP A 1 315 ? -26.652 -3.907 54.521 1.00 46.31 315 TRP A CA 1
ATOM 2403 C C . TRP A 1 315 ? -25.988 -2.534 54.680 1.00 46.31 315 TRP A C 1
ATOM 2405 O O . TRP A 1 315 ? -25.754 -2.083 55.803 1.00 46.31 315 TRP A O 1
ATOM 2415 N N . TYR A 1 316 ? -25.722 -1.857 53.568 1.00 45.12 316 TYR A N 1
ATOM 2416 C CA . TYR A 1 316 ? -25.110 -0.532 53.507 1.00 45.12 316 TYR A CA 1
ATOM 2417 C C . TYR A 1 316 ? -26.059 0.429 52.799 1.00 45.12 316 TYR A C 1
ATOM 2419 O O . TYR A 1 316 ? -26.590 0.110 51.742 1.00 45.12 316 TYR A O 1
ATOM 2427 N N . PHE A 1 317 ? -26.279 1.617 53.357 1.00 40.44 317 PHE A N 1
ATOM 2428 C CA . PHE A 1 317 ? -27.085 2.632 52.684 1.00 40.44 317 PHE A CA 1
ATOM 2429 C C . PHE A 1 317 ? -26.211 3.422 51.704 1.00 40.44 317 PHE A C 1
ATOM 2431 O O . PHE A 1 317 ? -25.274 4.108 52.120 1.00 40.44 317 PHE A O 1
ATOM 2438 N N . SER A 1 318 ? -26.504 3.321 50.408 1.00 41.31 318 SER A N 1
ATOM 2439 C CA . SER A 1 318 ? -25.849 4.127 49.380 1.00 41.31 318 SER A CA 1
ATOM 2440 C C . SER A 1 318 ? -26.542 5.479 49.288 1.00 41.31 318 SER A C 1
ATOM 2442 O O . SER A 1 318 ? -27.680 5.576 48.835 1.00 41.31 318 SER A O 1
ATOM 2444 N N . TYR A 1 319 ? -25.841 6.540 49.684 1.00 38.88 319 TYR A N 1
ATOM 2445 C CA . TYR A 1 319 ? -26.351 7.909 49.569 1.00 38.88 319 TYR A CA 1
ATOM 2446 C C . TYR A 1 319 ? -26.489 8.374 48.116 1.00 38.88 319 TYR A C 1
ATOM 2448 O O . TYR A 1 319 ? -27.335 9.215 47.837 1.00 38.88 319 TYR A O 1
ATOM 2456 N N . ALA A 1 320 ? -25.693 7.819 47.197 1.00 37.50 320 ALA A N 1
ATOM 2457 C CA . ALA A 1 320 ? -25.793 8.131 45.772 1.00 37.50 320 ALA A CA 1
ATOM 2458 C C . ALA A 1 320 ? -27.074 7.555 45.147 1.00 37.50 320 ALA A C 1
ATOM 2460 O O . ALA A 1 320 ? -27.667 8.180 44.277 1.00 37.50 320 ALA A O 1
ATOM 2461 N N . LEU A 1 321 ? -27.514 6.388 45.627 1.00 40.03 321 LEU A N 1
ATOM 2462 C CA . LEU A 1 321 ? -28.697 5.680 45.127 1.00 40.03 321 LEU A CA 1
ATOM 2463 C C . LEU A 1 321 ? -29.937 5.875 46.013 1.00 40.03 321 LEU A C 1
ATOM 2465 O O . LEU A 1 321 ? -31.018 5.407 45.678 1.00 40.03 321 LEU A O 1
ATOM 2469 N N . ASN A 1 322 ? -29.773 6.516 47.173 1.00 44.22 322 ASN A N 1
ATOM 2470 C CA . ASN A 1 322 ? -30.789 6.645 48.216 1.00 44.22 322 ASN A CA 1
ATOM 2471 C C . ASN A 1 322 ? -31.476 5.306 48.581 1.00 44.22 322 ASN A C 1
ATOM 2473 O O . ASN A 1 322 ? -32.673 5.271 48.868 1.00 44.22 322 ASN A O 1
ATOM 2477 N N . THR A 1 323 ? -30.726 4.199 48.566 1.00 42.69 323 THR A N 1
ATOM 2478 C CA . THR A 1 323 ? -31.250 2.845 48.818 1.00 42.69 323 THR A CA 1
ATOM 2479 C C . THR A 1 323 ? -30.277 1.982 49.625 1.00 42.69 323 THR A C 1
ATOM 2481 O O . THR A 1 323 ? -29.095 2.310 49.773 1.00 42.69 323 THR A O 1
ATOM 2484 N N . TRP A 1 324 ? -30.778 0.872 50.169 1.00 44.47 324 TRP A N 1
ATOM 2485 C CA . TRP A 1 324 ? -29.984 -0.125 50.884 1.00 44.47 324 TRP A CA 1
ATOM 2486 C C . TRP A 1 324 ? -29.414 -1.156 49.907 1.00 44.47 324 TRP A C 1
ATOM 2488 O O . TRP A 1 324 ? -30.146 -1.776 49.146 1.00 44.47 324 TRP A O 1
ATOM 2498 N N . VAL A 1 325 ? -28.101 -1.357 49.962 1.00 44.06 325 VAL A N 1
ATOM 2499 C CA . VAL A 1 325 ? -27.343 -2.307 49.144 1.00 44.06 325 VAL A CA 1
ATOM 2500 C C . VAL A 1 325 ? -26.786 -3.393 50.056 1.00 44.06 325 VAL A C 1
ATOM 2502 O O . VAL A 1 325 ? -26.235 -3.101 51.119 1.00 44.06 325 VAL A O 1
ATOM 2505 N N . PHE A 1 326 ? -26.932 -4.651 49.658 1.00 43.69 326 PHE A N 1
ATOM 2506 C CA . PHE A 1 326 ? -26.399 -5.780 50.405 1.00 43.69 326 PHE A CA 1
ATOM 2507 C C . PHE A 1 326 ? -25.032 -6.175 49.852 1.00 43.69 326 PHE A C 1
ATOM 2509 O O . PHE A 1 326 ? -24.915 -6.539 48.684 1.00 43.69 326 PHE A O 1
ATOM 2516 N N . ALA A 1 327 ? -24.000 -6.130 50.692 1.00 45.66 327 ALA A N 1
ATOM 2517 C CA . ALA A 1 327 ? -22.685 -6.648 50.337 1.00 45.66 327 ALA A CA 1
ATOM 2518 C C . ALA A 1 327 ? -22.409 -7.899 51.183 1.00 45.66 327 ALA A C 1
ATOM 2520 O O . ALA A 1 327 ? -22.384 -7.801 52.416 1.00 45.66 327 ALA A O 1
ATOM 2521 N N . PRO A 1 328 ? -22.212 -9.080 50.570 1.00 43.31 328 PRO A N 1
ATOM 2522 C CA . PRO A 1 328 ? -21.703 -10.218 51.314 1.00 43.31 328 PRO A CA 1
ATOM 2523 C C . PRO A 1 328 ? -20.267 -9.900 51.741 1.00 43.31 328 PRO A C 1
ATOM 2525 O O . PRO A 1 328 ? -19.445 -9.456 50.940 1.00 43.31 328 PRO A O 1
ATOM 2528 N N . GLY A 1 329 ? -19.970 -10.062 53.029 1.00 36.62 329 GLY A N 1
ATOM 2529 C CA . GLY A 1 329 ? -18.633 -9.798 53.539 1.00 36.62 329 GLY A CA 1
ATOM 2530 C C . GLY A 1 329 ? -17.663 -10.867 53.050 1.00 36.62 329 GLY A C 1
ATOM 2531 O O . GLY A 1 329 ? -17.701 -11.989 53.548 1.00 36.62 329 GLY A O 1
ATOM 2532 N N . GLU A 1 330 ? -16.758 -10.518 52.138 1.00 39.25 330 GLU A N 1
ATOM 2533 C CA . GLU A 1 330 ? -15.557 -11.315 51.901 1.00 39.25 330 GLU A CA 1
ATOM 2534 C C . GLU A 1 330 ? -14.348 -10.656 52.565 1.00 39.25 330 GLU A C 1
ATOM 2536 O O . GLU A 1 330 ? -13.967 -9.517 52.292 1.00 39.25 330 GLU A O 1
ATOM 2541 N N . THR A 1 331 ? -13.715 -11.406 53.462 1.00 35.56 331 THR A N 1
ATOM 2542 C CA . THR A 1 331 ? -12.319 -11.187 53.826 1.00 35.56 331 THR A CA 1
ATOM 2543 C C . THR A 1 331 ? -11.455 -11.310 52.574 1.00 35.56 331 THR A C 1
ATOM 2545 O O . THR A 1 331 ? -11.412 -12.371 51.959 1.00 35.56 331 THR A O 1
ATOM 2548 N N . LEU A 1 332 ? -10.755 -10.222 52.248 1.00 38.56 332 LEU A N 1
ATOM 2549 C CA . LEU A 1 332 ? -9.725 -10.079 51.216 1.00 38.56 332 LEU A CA 1
ATOM 2550 C C . LEU A 1 332 ? -8.774 -11.291 51.148 1.00 38.56 332 LEU A C 1
ATOM 2552 O O . LEU A 1 332 ? -7.754 -11.309 51.835 1.00 38.56 332 LEU A O 1
ATOM 2556 N N . ALA A 1 333 ? -9.086 -12.287 50.317 1.00 33.31 333 ALA A N 1
ATOM 2557 C CA . ALA A 1 333 ? -8.124 -13.269 49.819 1.00 33.31 333 ALA A CA 1
ATOM 2558 C C . ALA A 1 333 ? -8.689 -14.066 48.623 1.00 33.31 333 ALA A C 1
ATOM 2560 O O . ALA A 1 333 ? -9.266 -15.139 48.774 1.00 33.31 333 ALA A O 1
ATOM 2561 N N . SER A 1 334 ? -8.377 -13.600 47.411 1.00 32.91 334 SER A N 1
ATOM 2562 C CA . SER A 1 334 ? -8.164 -14.430 46.207 1.00 32.91 334 SER A CA 1
ATOM 2563 C C . SER A 1 334 ? -9.344 -15.155 45.527 1.00 32.91 334 SER A C 1
ATOM 2565 O O . SER A 1 334 ? -9.122 -16.156 44.850 1.00 32.91 334 SER A O 1
ATOM 2567 N N . SER A 1 335 ? -10.583 -14.670 45.597 1.00 27.77 335 SER A N 1
ATOM 2568 C CA . SER A 1 335 ? -11.669 -15.159 44.722 1.00 27.77 335 SER A CA 1
ATOM 2569 C C . SER A 1 335 ? -12.632 -14.029 44.334 1.00 27.77 335 SER A C 1
ATOM 2571 O O . SER A 1 335 ? -12.636 -13.002 45.011 1.00 27.77 335 SER A O 1
ATOM 2573 N N . PRO A 1 336 ? -13.367 -14.146 43.207 1.00 30.81 336 PRO A N 1
ATOM 2574 C CA . PRO A 1 336 ? -14.261 -13.087 42.751 1.00 30.81 336 PRO A CA 1
ATOM 2575 C C . PRO A 1 336 ? -15.436 -12.938 43.722 1.00 30.81 336 PRO A C 1
ATOM 2577 O O . PRO A 1 336 ? -16.256 -13.846 43.852 1.00 30.81 336 PRO A O 1
ATOM 2580 N N . ALA A 1 337 ? -15.506 -11.782 44.378 1.00 33.62 337 ALA A N 1
ATOM 2581 C CA . ALA A 1 337 ? -16.636 -11.398 45.208 1.00 33.62 337 ALA A CA 1
ATOM 2582 C C . ALA A 1 337 ? -17.867 -11.142 44.324 1.00 33.62 337 ALA A C 1
ATOM 2584 O O . ALA A 1 337 ? -17.782 -10.438 43.319 1.00 33.62 337 ALA A O 1
ATOM 2585 N N . TRP A 1 338 ? -19.015 -11.694 44.708 1.00 33.41 338 TRP A N 1
ATOM 2586 C CA . TRP A 1 338 ? -20.297 -11.459 44.043 1.00 33.41 338 TRP A CA 1
ATOM 2587 C C . TRP A 1 338 ? -21.060 -10.379 44.812 1.00 33.41 338 TRP A C 1
ATOM 2589 O O . TRP A 1 338 ? -21.292 -10.532 46.009 1.00 33.41 338 TRP A O 1
ATOM 2599 N N . VAL A 1 339 ? -21.468 -9.298 44.150 1.00 35.81 339 VAL A N 1
ATOM 2600 C CA . VAL A 1 339 ? -22.366 -8.287 44.731 1.00 35.81 339 VAL A CA 1
ATOM 2601 C C . VAL A 1 339 ? -23.734 -8.430 44.066 1.00 35.81 339 VAL A C 1
ATOM 2603 O O . VAL A 1 339 ? -23.815 -8.584 42.852 1.00 35.81 339 VAL A O 1
ATOM 2606 N N . TYR A 1 340 ? -24.805 -8.402 44.861 1.00 37.56 340 TYR A N 1
ATOM 2607 C CA . TYR A 1 340 ? -26.185 -8.466 44.377 1.00 37.56 340 TYR A CA 1
ATOM 2608 C C . TYR A 1 340 ? -26.835 -7.094 44.578 1.00 37.56 340 TYR A C 1
ATOM 2610 O O . TYR A 1 340 ? -26.875 -6.591 45.701 1.00 37.56 340 TYR A O 1
ATOM 2618 N N . ALA A 1 341 ? -27.363 -6.493 43.513 1.00 36.84 341 ALA A N 1
ATOM 2619 C CA . ALA A 1 341 ? -28.268 -5.352 43.615 1.00 36.84 341 ALA A CA 1
ATOM 2620 C C . ALA A 1 341 ? -29.706 -5.865 43.471 1.00 36.84 341 ALA A C 1
ATOM 2622 O O . ALA A 1 341 ? -30.029 -6.547 42.502 1.00 36.84 341 ALA A O 1
ATOM 2623 N N . VAL A 1 342 ? -30.549 -5.572 44.459 1.00 34.78 342 VAL A N 1
ATOM 2624 C CA . VAL A 1 342 ? -31.984 -5.869 44.425 1.00 34.78 342 VAL A CA 1
ATOM 2625 C C . VAL A 1 342 ? -32.696 -4.548 44.187 1.00 34.78 342 VAL A C 1
ATOM 2627 O O . VAL A 1 342 ? -32.552 -3.629 44.995 1.00 34.78 342 VAL A O 1
ATOM 2630 N N . ASP A 1 343 ? -33.451 -4.449 43.096 1.00 34.12 343 ASP A N 1
ATOM 2631 C CA . ASP A 1 343 ? -34.426 -3.374 42.957 1.00 34.12 343 ASP A CA 1
ATOM 2632 C C . ASP A 1 343 ? -35.586 -3.644 43.929 1.00 34.12 343 ASP A C 1
ATOM 2634 O O . ASP A 1 343 ? -36.185 -4.720 43.921 1.00 34.12 343 ASP A O 1
ATOM 2638 N N . MET A 1 344 ? -35.857 -2.688 44.817 1.00 30.72 344 MET A N 1
ATOM 2639 C CA . MET A 1 344 ? -36.983 -2.744 45.753 1.00 30.72 344 MET A CA 1
ATOM 2640 C C . MET A 1 344 ? -38.155 -1.865 45.301 1.00 30.72 344 MET A C 1
ATOM 2642 O O . MET A 1 344 ? -39.009 -1.534 46.124 1.00 30.72 344 MET A O 1
ATOM 2646 N N . SER A 1 345 ? -38.209 -1.465 44.028 1.00 28.70 345 SER A N 1
ATOM 2647 C CA . SER A 1 345 ? -39.341 -0.719 43.493 1.00 28.70 345 SER A CA 1
ATOM 2648 C C . SER A 1 345 ? -40.586 -1.620 43.348 1.00 28.70 345 SER A C 1
ATOM 2650 O O . SER A 1 345 ? -40.810 -2.319 42.362 1.00 28.70 345 SER A O 1
ATOM 2652 N N . MET A 1 346 ? -41.416 -1.612 44.396 1.00 32.28 346 MET A N 1
ATOM 2653 C CA . MET A 1 346 ? -42.872 -1.766 44.301 1.00 32.28 346 MET A CA 1
ATOM 2654 C C . MET A 1 346 ? -43.548 -0.501 44.809 1.00 32.28 346 MET A C 1
ATOM 2656 O O . MET A 1 346 ? -43.136 -0.009 45.887 1.00 32.28 346 MET A O 1
#

Radius of gyration: 28.48 Å; chains: 1; bounding box: 70×68×78 Å